Protein AF-A0A0V1CCI4-F1 (afdb_monomer)

InterPro domains:
  IPR011687 Ribosome biogenesis protein Nop53/GLTSCR2 [PF07767] (10-300)
  IPR011687 Ribosome biogenesis protein Nop53/GLTSCR2 [PIRSF017302] (3-300)
  IPR011687 Ribosome biogenesis protein Nop53/GLTSCR2 [PTHR14211] (1-300)

Structure (mmCIF, N/CA/C/O backbone):
data_AF-A0A0V1CCI4-F1
#
_entry.id   AF-A0A0V1CCI4-F1
#
loop_
_atom_site.group_PDB
_atom_site.id
_atom_site.type_symbol
_atom_site.label_atom_id
_atom_site.label_alt_id
_atom_site.label_comp_id
_atom_site.label_asym_id
_atom_site.label_entity_id
_atom_site.label_seq_id
_atom_site.pdbx_PDB_ins_code
_atom_site.Cartn_x
_atom_site.Cartn_y
_atom_site.Cartn_z
_atom_site.occupancy
_atom_site.B_iso_or_equiv
_atom_site.auth_seq_id
_atom_site.auth_comp_id
_atom_site.auth_asym_id
_atom_site.auth_atom_id
_atom_site.pdbx_PDB_model_num
ATOM 1 N N . MET A 1 1 ? 8.194 23.078 -2.903 1.00 41.03 1 MET A N 1
ATOM 2 C CA . MET A 1 1 ? 6.717 23.139 -2.829 1.00 41.03 1 MET A CA 1
ATOM 3 C C . MET A 1 1 ? 6.199 22.226 -1.727 1.00 41.03 1 MET A C 1
ATOM 5 O O . MET A 1 1 ? 6.335 21.006 -1.808 1.00 41.03 1 MET A O 1
ATOM 9 N N . ASN A 1 2 ? 5.684 22.825 -0.657 1.00 39.75 2 ASN A N 1
ATOM 10 C CA . ASN A 1 2 ? 5.052 22.110 0.447 1.00 39.75 2 ASN A CA 1
ATOM 11 C C . ASN A 1 2 ? 3.657 21.690 -0.018 1.00 39.75 2 ASN A C 1
ATOM 13 O O . ASN A 1 2 ? 2.848 22.554 -0.344 1.00 39.75 2 ASN A O 1
ATOM 17 N N . LYS A 1 3 ? 3.382 20.383 -0.095 1.00 43.19 3 LYS A N 1
ATOM 18 C CA . LYS A 1 3 ? 2.027 19.891 -0.371 1.00 43.19 3 LYS A CA 1
ATOM 19 C C . LYS A 1 3 ? 1.165 20.252 0.834 1.00 43.19 3 LYS A C 1
ATOM 21 O O . LYS A 1 3 ? 1.229 19.588 1.866 1.00 43.19 3 LYS A O 1
ATOM 26 N N . THR A 1 4 ? 0.431 21.354 0.730 1.00 50.09 4 THR A N 1
ATOM 27 C CA . THR A 1 4 ? -0.568 21.735 1.720 1.00 50.09 4 THR A CA 1
ATOM 28 C C . THR A 1 4 ? -1.621 20.631 1.741 1.00 50.09 4 THR A C 1
ATOM 30 O O . THR A 1 4 ? -2.163 20.246 0.707 1.00 50.09 4 THR A O 1
ATOM 33 N N . SER A 1 5 ? -1.850 20.046 2.919 1.00 52.12 5 SER A N 1
ATOM 34 C CA . SER A 1 5 ? -2.934 19.082 3.121 1.00 52.12 5 SER A CA 1
ATOM 35 C C . SER A 1 5 ? -4.227 19.698 2.591 1.00 52.12 5 SER A C 1
ATOM 37 O O . SER A 1 5 ? -4.544 20.839 2.943 1.00 52.12 5 SER A O 1
ATOM 39 N N . ALA A 1 6 ? -4.924 18.978 1.707 1.00 59.38 6 ALA A N 1
ATOM 40 C CA . ALA A 1 6 ? -6.147 19.449 1.076 1.00 59.38 6 ALA A CA 1
ATOM 41 C C . ALA A 1 6 ? -7.130 19.884 2.170 1.00 59.38 6 ALA A C 1
ATOM 43 O O . ALA A 1 6 ? -7.694 19.056 2.892 1.00 59.38 6 ALA A O 1
ATOM 44 N N . ARG A 1 7 ? -7.303 21.202 2.339 1.00 59.09 7 ARG A N 1
ATOM 45 C CA . ARG A 1 7 ? -8.257 21.742 3.306 1.00 59.09 7 ARG A CA 1
ATOM 46 C C . ARG A 1 7 ? -9.627 21.196 2.919 1.00 59.09 7 ARG A C 1
ATOM 48 O O . ARG A 1 7 ? -10.072 21.392 1.790 1.00 59.09 7 ARG A O 1
ATOM 55 N N . LYS A 1 8 ? -10.286 20.495 3.845 1.00 65.31 8 LYS A N 1
ATOM 56 C CA . LYS A 1 8 ? -11.646 19.971 3.664 1.00 65.31 8 LYS A CA 1
ATOM 57 C C . LYS A 1 8 ? -12.613 21.150 3.533 1.00 65.31 8 LYS A C 1
ATOM 59 O O . LYS A 1 8 ? -13.143 21.654 4.518 1.00 65.31 8 LYS A O 1
ATOM 64 N N . ILE A 1 9 ? -12.792 21.635 2.311 1.00 69.75 9 ILE A N 1
ATOM 65 C CA . ILE A 1 9 ? -13.703 22.730 1.993 1.00 69.75 9 ILE A CA 1
ATOM 66 C C . ILE A 1 9 ? -15.089 22.122 1.756 1.00 69.75 9 ILE A C 1
ATOM 68 O O . ILE A 1 9 ? -15.256 21.215 0.942 1.00 69.75 9 ILE A O 1
ATOM 72 N N . SER A 1 10 ? -16.086 22.588 2.514 1.00 75.62 10 SER A N 1
ATOM 73 C CA . SER A 1 10 ? -17.454 22.060 2.452 1.00 75.62 10 SER A CA 1
ATOM 74 C C . SER A 1 10 ? -18.059 22.244 1.060 1.00 75.62 10 SER A C 1
ATOM 76 O O . SER A 1 10 ? -18.147 23.362 0.556 1.00 75.62 10 SER A O 1
ATOM 78 N N . ARG A 1 11 ? -18.543 21.153 0.458 1.00 76.69 11 ARG A N 1
ATOM 79 C CA . ARG A 1 11 ? -19.180 21.160 -0.872 1.00 76.69 11 ARG A CA 1
ATOM 80 C C . ARG A 1 11 ? -20.660 21.568 -0.835 1.00 76.69 11 ARG A C 1
ATOM 82 O O . ARG A 1 11 ? -21.250 21.783 -1.887 1.00 76.69 11 ARG A O 1
ATOM 89 N N . ARG A 1 12 ? -21.253 21.716 0.359 1.00 81.50 12 ARG A N 1
ATOM 90 C CA . ARG A 1 12 ? -22.701 21.937 0.556 1.00 81.50 12 ARG A CA 1
ATOM 91 C C . ARG A 1 12 ? -23.168 23.358 0.229 1.00 81.50 12 ARG A C 1
ATOM 93 O O . ARG A 1 12 ? -24.319 23.543 -0.143 1.00 81.50 12 ARG A O 1
ATOM 100 N N . LYS A 1 13 ? -22.311 24.376 0.383 1.00 81.12 13 LYS A N 1
ATOM 101 C CA . LYS A 1 13 ? -22.678 25.778 0.106 1.00 81.12 13 LYS A CA 1
ATOM 102 C C . LYS A 1 13 ? -21.897 26.313 -1.094 1.00 81.12 13 LYS A C 1
ATOM 104 O O . LYS A 1 13 ? -20.669 26.251 -1.110 1.00 81.12 13 LYS A O 1
ATOM 109 N N . LYS A 1 14 ? -22.605 26.944 -2.038 1.00 80.31 14 LYS A N 1
ATOM 110 C CA . LYS A 1 14 ? -22.055 27.523 -3.282 1.00 80.31 14 LYS A CA 1
ATOM 111 C C . LYS A 1 14 ? -20.902 28.511 -3.045 1.00 80.31 14 LYS A C 1
ATOM 113 O O . LYS A 1 14 ? -19.964 28.564 -3.834 1.00 80.31 14 LYS A O 1
ATOM 118 N N . LYS A 1 15 ? -20.911 29.232 -1.912 1.00 81.50 15 LYS A N 1
ATOM 119 C CA . LYS A 1 15 ? -19.831 30.150 -1.484 1.00 81.50 15 LYS A CA 1
ATOM 120 C C . LYS A 1 15 ? -18.447 29.481 -1.432 1.00 81.50 15 LYS A C 1
ATOM 122 O O . LYS A 1 15 ? -17.439 30.159 -1.614 1.00 81.50 15 LYS A O 1
ATOM 127 N N . TYR A 1 16 ? -18.382 28.173 -1.191 1.00 79.88 16 TYR A N 1
ATOM 128 C CA . TYR A 1 16 ? -17.125 27.434 -1.062 1.00 79.88 16 TYR A CA 1
ATOM 129 C C . TYR A 1 16 ? -16.617 26.830 -2.373 1.00 79.88 16 TYR A C 1
ATOM 131 O O . TYR A 1 16 ? -15.445 26.472 -2.448 1.00 79.88 16 TYR A O 1
ATOM 139 N N . TRP A 1 17 ? -17.442 26.765 -3.420 1.00 80.06 17 TRP A N 1
ATOM 140 C CA . TRP A 1 17 ? -17.050 26.163 -4.699 1.00 80.06 17 TRP A CA 1
ATOM 141 C C . TRP A 1 17 ? -15.919 26.939 -5.376 1.00 80.06 17 TRP A C 1
ATOM 143 O O . TRP A 1 17 ? -14.964 26.339 -5.851 1.00 80.06 17 TRP A O 1
ATOM 153 N N . ARG A 1 18 ? -15.959 28.276 -5.306 1.00 75.38 18 ARG A N 1
ATOM 154 C CA . ARG A 1 18 ? -14.886 29.140 -5.828 1.00 75.38 18 ARG A CA 1
ATOM 155 C C . ARG A 1 18 ? -13.578 29.030 -5.039 1.00 75.38 18 ARG A C 1
ATOM 157 O O . ARG A 1 18 ? -12.526 29.326 -5.575 1.00 75.38 18 ARG A O 1
ATOM 164 N N . LYS A 1 19 ? -13.642 28.636 -3.761 1.00 75.81 19 LYS A N 1
ATOM 165 C CA . LYS A 1 19 ? -12.474 28.574 -2.864 1.00 75.81 19 LYS A CA 1
ATOM 166 C C . LYS A 1 19 ? -11.792 27.205 -2.847 1.00 75.81 19 LYS A C 1
ATOM 168 O O . LYS A 1 19 ? -10.668 27.109 -2.375 1.00 75.81 19 LYS A O 1
ATOM 173 N N . GLY A 1 20 ? -12.494 26.155 -3.278 1.00 73.94 20 GLY A N 1
ATOM 174 C CA . GLY A 1 20 ? -12.004 24.774 -3.266 1.00 73.94 20 GLY A CA 1
ATOM 175 C C . GLY A 1 20 ? -11.632 24.207 -4.633 1.00 73.94 20 GLY A C 1
ATOM 176 O O . GLY A 1 20 ? -11.136 23.085 -4.687 1.00 73.94 20 GLY A O 1
ATOM 177 N N . ALA A 1 21 ? -11.874 24.941 -5.719 1.00 77.38 21 ALA A N 1
ATOM 178 C CA . ALA A 1 21 ? -11.380 24.573 -7.037 1.00 77.38 21 ALA A CA 1
ATOM 179 C C . ALA A 1 21 ? -9.884 24.906 -7.108 1.00 77.38 21 ALA A C 1
ATOM 181 O O . ALA A 1 21 ? -9.513 26.077 -7.075 1.00 77.38 21 ALA A O 1
ATOM 182 N N . ASN A 1 22 ? -9.031 23.882 -7.147 1.00 79.81 22 ASN A N 1
ATOM 183 C CA . ASN A 1 22 ? -7.610 24.082 -7.394 1.00 79.81 22 ASN A CA 1
ATOM 184 C C . ASN A 1 22 ? -7.367 24.097 -8.907 1.00 79.81 22 ASN A C 1
ATOM 186 O O . ASN A 1 22 ? -7.560 23.073 -9.556 1.00 79.81 22 ASN A O 1
ATOM 190 N N . ILE A 1 23 ? -6.971 25.250 -9.444 1.00 86.56 23 ILE A N 1
ATOM 191 C CA . ILE A 1 23 ? -6.717 25.461 -10.879 1.00 86.56 23 ILE A CA 1
ATOM 192 C C . ILE A 1 23 ? -5.202 25.513 -11.148 1.00 86.56 23 ILE A C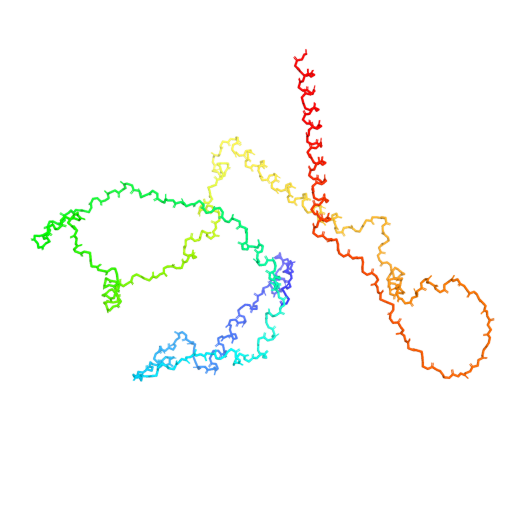 1
ATOM 194 O O . ILE A 1 23 ? -4.786 25.637 -12.290 1.00 86.56 23 ILE A O 1
ATOM 198 N N . SER A 1 24 ? -4.365 25.317 -10.119 1.00 87.50 24 SER A N 1
ATOM 199 C CA . SER A 1 24 ? -2.908 25.435 -10.233 1.00 87.50 24 SER A CA 1
ATOM 200 C C . SER A 1 24 ? -2.315 24.556 -11.332 1.00 87.50 24 SER A C 1
ATOM 202 O O . SER A 1 24 ? -1.358 24.955 -11.968 1.00 87.50 24 SER A O 1
ATOM 204 N N . ASP A 1 25 ? -2.882 23.367 -11.548 1.00 90.06 25 ASP A N 1
ATOM 205 C CA . ASP A 1 25 ? -2.436 22.431 -12.589 1.00 90.06 25 ASP A CA 1
ATOM 206 C C . ASP A 1 25 ? -2.702 22.975 -14.004 1.00 90.06 25 ASP A C 1
ATOM 208 O O . ASP A 1 25 ? -1.852 22.927 -14.890 1.00 90.06 25 ASP A O 1
ATOM 212 N N . VAL A 1 26 ? -3.875 23.587 -14.189 1.00 92.44 26 VAL A N 1
ATOM 213 C CA . VAL A 1 26 ? -4.252 24.238 -15.448 1.00 92.44 26 VAL A CA 1
ATOM 214 C C . VAL A 1 26 ? -3.410 25.495 -15.672 1.00 92.44 26 VAL A C 1
ATOM 216 O O . VAL A 1 26 ? -2.978 25.739 -16.791 1.00 92.44 26 VAL A O 1
ATOM 219 N N . GLU A 1 27 ? -3.140 26.274 -14.622 1.00 92.62 27 GLU A N 1
ATOM 220 C CA . GLU A 1 27 ? -2.259 27.447 -14.688 1.00 92.62 27 GLU A CA 1
ATOM 221 C C . GLU A 1 27 ? -0.831 27.050 -15.074 1.00 92.62 27 GLU A C 1
ATOM 223 O O . GLU A 1 27 ? -0.294 27.624 -16.015 1.00 92.62 27 GLU A O 1
ATOM 228 N N . THR A 1 28 ? -0.258 26.021 -14.435 1.00 94.69 28 THR A N 1
ATOM 229 C CA . THR A 1 28 ? 1.082 25.525 -14.786 1.00 94.69 28 THR A CA 1
ATOM 230 C C . THR A 1 28 ? 1.144 25.015 -16.217 1.00 94.69 28 THR A C 1
ATOM 232 O O . THR A 1 28 ? 2.087 25.328 -16.931 1.00 94.69 28 THR A O 1
ATOM 235 N N . PHE A 1 29 ? 0.118 24.290 -16.668 1.00 94.50 29 PHE A N 1
ATOM 236 C CA . PHE A 1 29 ? 0.057 23.825 -18.049 1.00 94.50 29 PHE A CA 1
ATOM 237 C C . PHE A 1 29 ? -0.002 24.995 -19.043 1.00 94.50 29 PHE A C 1
ATOM 239 O O . PHE A 1 29 ? 0.714 24.989 -20.039 1.00 94.50 29 PHE A O 1
ATOM 246 N N . LEU A 1 30 ? -0.828 26.014 -18.782 1.00 94.38 30 LEU A N 1
ATOM 247 C CA . LEU A 1 30 ? -0.937 27.190 -19.651 1.00 94.38 30 LEU A CA 1
ATOM 248 C C . LEU A 1 30 ? 0.331 28.052 -19.641 1.00 94.38 30 LEU A C 1
ATOM 250 O O . LEU A 1 30 ? 0.664 28.641 -20.667 1.00 94.38 30 LEU A O 1
ATOM 254 N N . ASP A 1 31 ? 1.038 28.131 -18.516 1.00 93.44 31 ASP A N 1
ATOM 255 C CA . ASP A 1 31 ? 2.330 28.813 -18.444 1.00 93.44 31 ASP A CA 1
ATOM 256 C C . ASP A 1 31 ? 3.406 28.057 -19.229 1.00 93.44 31 ASP A C 1
ATOM 258 O O . ASP A 1 31 ? 4.111 28.689 -20.015 1.00 93.44 31 ASP A O 1
ATOM 262 N N . ASP A 1 32 ? 3.446 26.723 -19.140 1.00 93.31 32 ASP A N 1
ATOM 263 C CA . ASP A 1 32 ? 4.314 25.888 -19.979 1.00 93.31 32 ASP A CA 1
ATOM 264 C C . ASP A 1 32 ? 4.006 26.101 -21.471 1.00 93.31 32 ASP A C 1
ATOM 266 O O . ASP A 1 32 ? 4.927 26.248 -22.272 1.00 93.31 32 ASP A O 1
ATOM 270 N N . VAL A 1 33 ? 2.724 26.181 -21.861 1.00 93.06 33 VAL A N 1
ATOM 271 C CA . VAL A 1 33 ? 2.310 26.493 -23.246 1.00 93.06 33 VAL A CA 1
ATOM 272 C C . VAL A 1 33 ? 2.811 27.875 -23.688 1.00 93.06 33 VAL A C 1
ATOM 274 O O . VAL A 1 33 ? 3.317 28.016 -24.799 1.00 93.06 33 VAL A O 1
ATOM 277 N N . ARG A 1 34 ? 2.729 28.901 -22.833 1.00 92.81 34 ARG A N 1
ATOM 278 C CA . ARG A 1 34 ? 3.220 30.255 -23.160 1.00 92.81 34 ARG A CA 1
ATOM 279 C C . ARG A 1 34 ? 4.741 30.340 -23.212 1.00 92.81 34 ARG A C 1
ATOM 281 O O . ARG A 1 34 ? 5.295 31.109 -23.993 1.00 92.81 34 ARG A O 1
ATOM 288 N N . GLU A 1 35 ? 5.443 29.627 -22.337 1.00 91.19 35 GLU A N 1
ATOM 289 C CA . GLU A 1 35 ? 6.906 29.518 -22.378 1.00 91.19 35 GLU A CA 1
ATOM 290 C C . GLU A 1 35 ? 7.365 28.864 -23.666 1.00 91.19 35 GLU A C 1
ATOM 292 O O . GLU A 1 35 ? 8.267 29.368 -24.336 1.00 91.19 35 GLU A O 1
ATOM 297 N N . GLN A 1 36 ? 6.667 27.798 -24.032 1.00 87.31 36 GLN A N 1
ATOM 298 C CA . GLN A 1 36 ? 6.789 27.155 -25.313 1.00 87.31 36 GLN A CA 1
ATOM 299 C C . GLN A 1 36 ? 6.626 28.195 -26.443 1.00 87.31 36 GLN A C 1
ATOM 301 O O . GLN A 1 36 ? 7.581 28.491 -27.164 1.00 87.31 36 GLN A O 1
ATOM 306 N N . GLU A 1 37 ? 5.473 28.851 -26.554 1.00 87.88 37 GLU A N 1
ATOM 307 C CA . GLU A 1 37 ? 5.231 29.887 -27.571 1.00 87.88 37 GLU A CA 1
ATOM 308 C C . GLU A 1 37 ? 6.291 31.004 -27.590 1.00 87.88 37 GLU A C 1
ATOM 310 O O . GLU A 1 37 ? 6.681 31.447 -28.666 1.00 87.88 37 GLU A O 1
ATOM 315 N N . ARG A 1 38 ? 6.828 31.428 -26.439 1.00 90.56 38 ARG A N 1
ATOM 316 C CA . ARG A 1 38 ? 7.911 32.428 -26.389 1.00 90.56 38 ARG A CA 1
ATOM 317 C C . ARG A 1 38 ? 9.232 31.923 -26.959 1.00 90.56 38 ARG A C 1
ATOM 319 O O . ARG A 1 38 ? 9.908 32.672 -27.656 1.00 90.56 38 ARG A O 1
ATOM 326 N N . LEU A 1 39 ? 9.625 30.696 -26.627 1.00 85.56 39 LEU A N 1
ATOM 327 C CA . LEU A 1 39 ? 10.931 30.154 -27.010 1.00 85.56 39 LEU A CA 1
ATOM 328 C C . LEU A 1 39 ? 10.972 29.734 -28.471 1.00 85.56 39 LEU A C 1
ATOM 330 O O . LEU A 1 39 ? 11.974 29.927 -29.152 1.00 85.56 39 LEU A O 1
ATOM 334 N N . HIS A 1 40 ? 9.893 29.124 -28.941 1.00 80.94 40 HIS A N 1
ATOM 335 C CA . HIS A 1 40 ? 9.882 28.470 -30.237 1.00 80.94 40 HIS A CA 1
ATOM 336 C C . HIS A 1 40 ? 8.754 28.975 -31.148 1.00 80.94 40 HIS A C 1
ATOM 338 O O . HIS A 1 40 ? 8.648 28.512 -32.279 1.00 80.94 40 HIS A O 1
ATOM 344 N N . GLY A 1 41 ? 7.939 29.939 -30.719 1.00 85.81 41 GLY A N 1
ATOM 345 C CA . GLY A 1 41 ? 6.960 30.646 -31.559 1.00 85.81 41 GLY A CA 1
ATOM 346 C C . GLY A 1 41 ? 5.618 29.933 -31.748 1.00 85.81 41 GLY A C 1
ATOM 347 O O . GLY A 1 41 ? 4.607 30.581 -31.988 1.00 85.81 41 GLY A O 1
ATOM 348 N N . CYS A 1 42 ? 5.576 28.606 -31.635 1.00 83.12 42 CYS A N 1
ATOM 349 C CA . CYS A 1 42 ? 4.356 27.798 -31.744 1.00 83.12 42 CYS A CA 1
ATOM 350 C C . CYS A 1 42 ? 4.527 26.468 -31.019 1.00 83.12 42 CYS A C 1
ATOM 352 O O . CYS A 1 42 ? 5.652 26.010 -30.873 1.00 83.12 42 CYS A O 1
ATOM 354 N N . GLN A 1 43 ? 3.452 25.825 -30.574 1.00 84.12 43 GLN A N 1
ATOM 355 C CA . GLN A 1 43 ? 3.585 24.659 -29.707 1.00 84.12 43 GLN A CA 1
ATOM 356 C C . GLN A 1 43 ? 4.402 23.511 -30.326 1.00 84.12 43 GLN A C 1
ATOM 358 O O . GLN A 1 43 ? 4.222 23.185 -31.495 1.00 84.12 43 GLN A O 1
ATOM 363 N N . LEU A 1 44 ? 5.283 22.883 -29.533 1.00 81.50 44 LEU A N 1
ATOM 364 C CA . LEU A 1 44 ? 6.272 21.902 -30.019 1.00 81.50 44 LEU A CA 1
ATOM 365 C C . LEU A 1 44 ? 5.672 20.779 -30.870 1.00 81.50 44 LEU A C 1
ATOM 367 O O . LEU A 1 44 ? 6.293 20.352 -31.832 1.00 81.50 44 LEU A O 1
ATOM 371 N N . HIS A 1 45 ? 4.462 20.327 -30.538 1.00 83.75 45 HIS A N 1
ATOM 372 C CA . HIS A 1 45 ? 3.782 19.240 -31.247 1.00 83.75 45 HIS A CA 1
ATOM 373 C C . HIS A 1 45 ? 3.190 19.644 -32.610 1.00 83.75 45 HIS A C 1
ATOM 375 O O . HIS A 1 45 ? 2.797 18.771 -33.375 1.00 83.75 45 HIS A O 1
ATOM 381 N N . LEU A 1 46 ? 3.073 20.945 -32.896 1.00 86.69 46 LEU A N 1
ATOM 382 C CA . LEU A 1 46 ? 2.597 21.471 -34.182 1.00 86.69 46 LEU A CA 1
ATOM 383 C C . LEU A 1 46 ? 3.746 21.807 -35.132 1.00 86.69 46 LEU A C 1
ATOM 385 O O . LEU A 1 46 ? 3.512 22.041 -36.319 1.00 86.69 46 LEU A O 1
ATOM 389 N N . LYS A 1 47 ? 4.978 21.862 -34.623 1.00 86.19 47 LYS A N 1
ATOM 390 C CA . LYS A 1 47 ? 6.151 22.048 -35.464 1.00 86.19 47 LYS A CA 1
ATOM 391 C C . LYS A 1 47 ? 6.452 20.776 -36.242 1.00 86.19 47 LYS A C 1
ATOM 393 O O . LYS A 1 47 ? 6.228 19.670 -35.758 1.00 86.19 47 LYS A O 1
ATOM 398 N N . LYS A 1 48 ? 6.972 20.949 -37.454 1.00 89.81 48 LYS A N 1
ATOM 399 C CA . LYS A 1 48 ? 7.445 19.831 -38.265 1.00 89.81 48 LYS A CA 1
ATOM 400 C C . LYS A 1 48 ? 8.756 19.314 -37.691 1.00 89.81 48 LYS A C 1
ATOM 402 O O . LYS A 1 48 ? 9.599 20.101 -37.271 1.00 89.81 48 LYS A O 1
ATOM 407 N N . ASP A 1 49 ? 8.944 18.002 -37.749 1.00 85.56 49 ASP A N 1
ATOM 408 C CA . ASP A 1 49 ? 10.170 17.357 -37.274 1.00 85.56 49 ASP A CA 1
ATOM 409 C C . ASP A 1 49 ? 11.424 17.877 -38.000 1.00 85.56 49 ASP A C 1
ATOM 411 O O . ASP A 1 49 ? 12.484 17.968 -37.393 1.00 85.56 49 ASP A O 1
ATOM 415 N N . GLU A 1 50 ? 11.295 18.291 -39.263 1.00 85.69 50 GLU A N 1
ATOM 416 C CA . GLU A 1 50 ? 12.378 18.884 -40.066 1.00 85.69 50 GLU A CA 1
ATOM 417 C C . GLU A 1 50 ? 12.924 20.194 -39.470 1.00 85.69 50 GLU A C 1
ATOM 419 O O . GLU A 1 50 ? 14.116 20.463 -39.583 1.00 85.69 50 GLU A O 1
ATOM 424 N N . ASP A 1 51 ? 12.079 20.976 -38.789 1.00 83.31 51 ASP A N 1
ATOM 425 C CA . ASP A 1 51 ? 12.485 22.223 -38.123 1.00 83.31 51 ASP A CA 1
ATOM 426 C C . ASP A 1 51 ? 13.055 21.968 -36.713 1.00 83.31 51 ASP A C 1
ATOM 428 O O . ASP A 1 51 ? 13.665 22.853 -36.110 1.00 83.31 51 ASP A O 1
ATOM 432 N N . LEU A 1 52 ? 12.804 20.782 -36.146 1.00 82.44 52 LEU A N 1
ATOM 433 C CA . LEU A 1 52 ? 13.263 20.381 -34.810 1.00 82.44 52 LEU A CA 1
ATOM 434 C C . LEU A 1 52 ? 14.577 19.604 -34.861 1.00 82.44 52 LEU A C 1
ATOM 436 O O . LEU A 1 52 ? 15.364 19.672 -33.915 1.00 82.44 52 LEU A O 1
ATOM 440 N N . PHE A 1 53 ? 14.786 18.837 -35.928 1.00 83.81 53 PHE A N 1
ATOM 441 C CA . PHE A 1 53 ? 15.874 17.882 -36.038 1.00 83.81 53 PHE A CA 1
ATOM 442 C C . PHE A 1 53 ? 16.622 18.076 -37.350 1.00 83.81 53 PHE A C 1
ATOM 444 O O . PHE A 1 53 ? 16.120 17.770 -38.429 1.00 83.81 53 PHE A O 1
ATOM 451 N N . GLU A 1 54 ? 17.877 18.496 -37.245 1.00 82.88 54 GLU A N 1
ATOM 452 C CA . GLU A 1 54 ? 18.802 18.466 -38.367 1.00 82.88 54 GLU A CA 1
ATOM 453 C C . GLU A 1 54 ? 19.585 17.150 -38.328 1.00 82.88 54 GLU A C 1
ATOM 455 O O . GLU A 1 54 ? 20.258 16.822 -37.346 1.00 82.88 54 GLU A O 1
ATOM 460 N N . ILE A 1 55 ? 19.450 16.348 -39.385 1.00 81.12 55 ILE A N 1
ATOM 461 C CA . ILE A 1 55 ? 20.188 15.091 -39.511 1.00 81.12 55 ILE A CA 1
ATOM 462 C C . ILE A 1 55 ? 21.603 15.439 -39.967 1.00 81.12 55 ILE A C 1
ATOM 464 O O . ILE A 1 55 ? 21.826 15.704 -41.150 1.00 81.12 55 ILE A O 1
ATOM 468 N N . ASP A 1 56 ? 22.554 15.402 -39.037 1.00 77.44 56 ASP A N 1
ATOM 469 C CA . ASP A 1 56 ? 23.976 15.528 -39.350 1.00 77.44 56 ASP A CA 1
ATOM 470 C C . ASP A 1 56 ? 24.419 14.328 -40.207 1.00 77.44 56 ASP A C 1
ATOM 472 O O . ASP A 1 56 ? 24.438 13.177 -39.763 1.00 77.44 56 ASP A O 1
ATOM 476 N N . LYS A 1 57 ? 24.709 14.596 -41.484 1.00 78.56 57 LYS A N 1
ATOM 477 C CA . LYS A 1 57 ? 25.151 13.601 -42.473 1.00 78.56 57 LYS A CA 1
ATOM 478 C C . LYS A 1 57 ? 26.662 13.629 -42.689 1.00 78.56 57 LYS A C 1
ATOM 480 O O . LYS A 1 57 ? 27.118 13.110 -43.705 1.00 78.56 57 LYS A O 1
ATOM 485 N N . THR A 1 58 ? 27.449 14.229 -41.795 1.00 73.38 58 THR A N 1
ATOM 486 C CA . THR A 1 58 ? 28.912 14.219 -41.929 1.00 73.38 58 THR A CA 1
ATOM 487 C C . THR A 1 58 ? 29.467 12.797 -41.707 1.00 73.38 58 THR A C 1
ATOM 489 O O . THR A 1 58 ? 29.380 12.253 -40.603 1.00 73.38 58 THR A O 1
ATOM 492 N N . PRO A 1 59 ? 30.039 12.128 -42.736 1.00 59.22 59 PRO A N 1
ATOM 493 C CA . PRO A 1 59 ? 30.571 10.780 -42.578 1.00 59.22 59 PRO A CA 1
ATOM 494 C C . PRO A 1 59 ? 31.950 10.868 -41.912 1.00 59.22 59 PRO A C 1
ATOM 496 O O . PRO A 1 59 ? 32.967 11.014 -42.584 1.00 59.22 59 PRO A O 1
ATOM 499 N N . GLY A 1 60 ? 31.984 10.819 -40.579 1.00 59.28 60 GLY A N 1
ATOM 500 C CA . GLY A 1 60 ? 33.236 10.756 -39.813 1.00 59.28 60 GLY A CA 1
ATOM 501 C C . GLY A 1 60 ? 33.237 11.494 -38.477 1.00 59.28 60 GLY A C 1
ATOM 502 O O . GLY A 1 60 ? 34.156 11.294 -37.688 1.00 59.28 60 GLY A O 1
ATOM 503 N N . SER A 1 61 ? 32.213 12.292 -38.174 1.00 55.56 61 SER A N 1
ATOM 504 C CA . SER A 1 61 ? 32.057 12.871 -36.841 1.00 55.56 61 SER A CA 1
ATOM 505 C C . SER A 1 61 ? 31.303 11.889 -35.945 1.00 55.56 61 SER A C 1
ATOM 507 O O . SER A 1 61 ? 30.121 12.052 -35.653 1.00 55.56 61 SER A O 1
ATOM 509 N N . THR A 1 62 ? 31.983 10.857 -35.442 1.00 55.09 62 THR A N 1
ATOM 510 C CA . THR A 1 62 ? 31.645 10.377 -34.095 1.00 55.09 62 THR A CA 1
ATOM 511 C C . THR A 1 62 ? 32.096 11.466 -33.129 1.00 55.09 62 THR A C 1
ATOM 513 O O . THR A 1 62 ? 33.104 11.325 -32.440 1.00 55.09 62 THR A O 1
ATOM 516 N N . ALA A 1 63 ? 31.397 12.606 -33.131 1.00 56.56 63 ALA A N 1
ATOM 517 C CA . ALA A 1 63 ? 31.426 13.504 -32.001 1.00 56.56 63 ALA A CA 1
ATOM 518 C C . ALA A 1 63 ? 30.846 12.685 -30.856 1.00 56.56 63 ALA A C 1
ATOM 520 O O . ALA A 1 63 ? 29.633 12.522 -30.725 1.00 56.56 63 ALA A O 1
ATOM 521 N N . ASP A 1 64 ? 31.737 12.082 -30.075 1.00 55.38 64 ASP A N 1
ATOM 522 C CA . ASP A 1 64 ? 31.410 11.580 -28.764 1.00 55.38 64 ASP A CA 1
ATOM 523 C C . ASP A 1 64 ? 30.764 12.758 -28.035 1.00 55.38 64 ASP A C 1
ATOM 525 O O . ASP A 1 64 ? 31.459 13.633 -27.510 1.00 55.38 64 ASP A O 1
ATOM 529 N N . PHE A 1 65 ? 29.427 12.798 -27.998 1.00 56.44 65 PHE A N 1
ATOM 530 C CA . PHE A 1 65 ? 28.657 13.609 -27.060 1.00 56.44 65 PHE A CA 1
ATOM 531 C C . PHE A 1 65 ? 28.899 13.037 -25.656 1.00 56.44 65 PHE A C 1
ATOM 533 O O . PHE A 1 65 ? 27.998 12.590 -24.948 1.00 56.44 65 PHE A O 1
ATOM 540 N N . SER A 1 66 ? 30.167 13.004 -25.252 1.00 54.47 66 SER A N 1
ATOM 541 C CA . SER A 1 66 ? 30.580 12.923 -23.877 1.00 54.47 66 SER A CA 1
ATOM 542 C C . SER A 1 66 ? 30.149 14.249 -23.278 1.00 54.47 66 SER A C 1
ATOM 544 O O . SER A 1 66 ? 30.841 15.261 -23.334 1.00 54.47 66 SER A O 1
ATOM 546 N N . ILE A 1 67 ? 28.935 14.255 -22.735 1.00 55.41 67 ILE A N 1
ATOM 547 C CA . ILE A 1 67 ? 28.561 15.245 -21.741 1.00 55.41 67 ILE A CA 1
ATOM 548 C C . ILE A 1 67 ? 29.613 15.070 -20.649 1.00 55.41 67 ILE A C 1
ATOM 550 O O . ILE A 1 67 ? 29.565 14.114 -19.866 1.00 55.41 67 ILE A O 1
ATOM 554 N N . LYS A 1 68 ? 30.638 15.928 -20.649 1.00 53.25 68 LYS A N 1
ATOM 555 C CA . LYS A 1 68 ? 31.599 15.971 -19.557 1.00 53.25 68 LYS A CA 1
ATOM 556 C C . LYS A 1 68 ? 30.745 16.204 -18.322 1.00 53.25 68 LYS A C 1
ATOM 558 O O . LYS A 1 68 ? 29.931 17.123 -18.296 1.00 53.25 68 LYS A O 1
ATOM 563 N N . ALA A 1 69 ? 30.900 15.367 -17.301 1.00 57.12 69 ALA A N 1
ATOM 564 C CA . ALA A 1 69 ? 30.073 15.388 -16.089 1.00 57.12 69 ALA A CA 1
ATOM 565 C C . ALA A 1 69 ? 30.112 16.725 -15.303 1.00 57.12 69 ALA A C 1
ATOM 567 O O . ALA A 1 69 ? 29.521 16.821 -14.229 1.00 57.12 69 ALA A O 1
ATOM 568 N N . ASN A 1 70 ? 30.798 17.737 -15.836 1.00 58.66 70 ASN A N 1
ATOM 569 C CA . ASN A 1 70 ? 31.040 19.046 -15.260 1.00 58.66 70 ASN A CA 1
ATOM 570 C C . ASN A 1 70 ? 30.207 20.168 -15.911 1.00 58.66 70 ASN A C 1
ATOM 572 O O . ASN A 1 70 ? 30.133 21.236 -15.317 1.00 58.66 70 ASN A O 1
ATOM 576 N N . ASP A 1 71 ? 29.537 19.931 -17.048 1.00 51.16 71 ASP A N 1
ATOM 577 C CA . ASP A 1 71 ? 28.701 20.953 -17.717 1.00 51.16 71 ASP A CA 1
ATOM 578 C C . ASP A 1 71 ? 27.249 20.964 -17.206 1.00 51.16 71 ASP A C 1
ATOM 580 O O . ASP A 1 71 ? 26.389 21.695 -17.694 1.00 51.16 71 ASP A O 1
ATOM 584 N N . PHE A 1 72 ? 26.957 20.161 -16.180 1.00 47.22 72 PHE A N 1
ATOM 585 C CA . PHE A 1 72 ? 25.707 20.267 -15.445 1.00 47.22 72 PHE A CA 1
ATOM 586 C C . PHE A 1 72 ? 25.795 21.470 -14.509 1.00 47.22 72 PHE A C 1
ATOM 588 O O . PHE A 1 72 ? 26.287 21.362 -13.381 1.00 47.22 72 PHE A O 1
ATOM 595 N N . ASP A 1 73 ? 25.338 22.614 -15.014 1.00 49.28 73 ASP A N 1
ATOM 596 C CA . ASP A 1 73 ? 25.289 23.875 -14.294 1.00 49.28 73 ASP A CA 1
ATOM 597 C C . ASP A 1 73 ? 24.644 23.671 -12.913 1.00 49.28 73 ASP A C 1
ATOM 599 O O . ASP A 1 73 ? 23.458 23.372 -12.739 1.00 49.28 73 ASP A O 1
ATOM 603 N N . SER A 1 74 ? 25.492 23.728 -11.891 1.00 54.88 74 SER A N 1
ATOM 604 C CA . SER A 1 74 ? 25.163 23.315 -10.527 1.00 54.88 74 SER A CA 1
ATOM 605 C C . SER A 1 74 ? 24.140 24.229 -9.842 1.00 54.88 74 SER A C 1
ATOM 607 O O . SER A 1 74 ? 23.684 23.912 -8.736 1.00 54.88 74 SER A O 1
ATOM 609 N N . GLN A 1 75 ? 23.745 25.322 -10.503 1.00 54.53 75 GLN A N 1
ATOM 610 C CA . GLN A 1 75 ? 22.833 26.327 -9.975 1.00 54.53 75 GLN A CA 1
ATOM 611 C C . GLN A 1 75 ? 21.356 25.956 -10.186 1.00 54.53 75 GLN A C 1
ATOM 613 O O . GLN A 1 75 ? 20.594 25.992 -9.217 1.00 54.53 75 GLN A O 1
ATOM 618 N N . THR A 1 76 ? 20.940 25.459 -11.355 1.00 51.19 76 THR A N 1
ATOM 619 C CA . THR A 1 76 ? 19.532 25.065 -11.609 1.00 51.19 76 THR A CA 1
ATOM 620 C C . THR A 1 76 ? 19.144 23.760 -10.906 1.00 51.19 76 THR A C 1
ATOM 622 O O . THR A 1 76 ? 18.006 23.579 -10.471 1.00 51.19 76 THR A O 1
ATOM 625 N N . ALA A 1 77 ? 20.108 22.873 -10.660 1.00 43.38 77 ALA A N 1
ATOM 626 C CA . ALA A 1 77 ? 19.890 21.629 -9.919 1.00 43.38 77 ALA A CA 1
ATOM 627 C C . ALA A 1 77 ? 19.966 21.762 -8.390 1.00 43.38 77 ALA A C 1
ATOM 629 O O . ALA A 1 77 ? 19.762 20.783 -7.658 1.00 43.38 77 ALA A O 1
ATOM 630 N N . SER A 1 78 ? 20.301 22.948 -7.881 1.00 48.25 78 SER A N 1
ATOM 631 C CA . SER A 1 78 ? 20.393 23.187 -6.439 1.00 48.25 78 SER A CA 1
ATOM 632 C C . SER A 1 78 ? 19.031 23.443 -5.781 1.00 48.25 78 SER A C 1
ATOM 634 O O . SER A 1 78 ? 18.917 23.250 -4.572 1.00 48.25 78 SER A O 1
ATOM 636 N N . GLN A 1 79 ? 17.979 23.757 -6.550 1.00 53.66 79 GLN A N 1
ATOM 637 C CA . GLN A 1 79 ? 16.673 24.106 -5.976 1.00 53.66 79 GLN A CA 1
ATOM 638 C C . GLN A 1 79 ? 15.637 22.967 -5.910 1.00 53.66 79 GLN A C 1
ATOM 640 O O . GLN A 1 79 ? 14.728 23.055 -5.085 1.00 53.66 79 GLN A O 1
ATOM 645 N N . SER A 1 80 ? 15.740 21.877 -6.688 1.00 50.38 80 SER A N 1
ATOM 646 C CA . SER A 1 80 ? 14.584 20.962 -6.826 1.00 50.38 80 SER A CA 1
ATOM 647 C C . SER A 1 80 ? 14.710 19.528 -6.292 1.00 50.38 80 SER A C 1
ATOM 649 O O . SER A 1 80 ? 13.665 18.903 -6.104 1.00 50.38 80 SER A O 1
ATOM 651 N N . VAL A 1 81 ? 15.889 18.964 -5.959 1.00 47.41 81 VAL A N 1
ATOM 652 C CA . VAL A 1 81 ? 15.902 17.538 -5.515 1.00 47.41 81 VAL A CA 1
ATOM 653 C C . VAL A 1 81 ? 16.967 17.082 -4.505 1.00 47.41 81 VAL A C 1
ATOM 655 O O . VAL A 1 81 ? 16.976 15.913 -4.109 1.00 47.41 81 VAL A O 1
ATOM 658 N N . LYS A 1 82 ? 17.829 17.957 -3.979 1.00 47.50 82 LYS A N 1
ATOM 659 C CA . LYS A 1 82 ? 18.880 17.556 -3.015 1.00 47.50 82 LYS A CA 1
ATOM 660 C C . LYS A 1 82 ? 18.404 17.501 -1.553 1.00 47.50 82 LYS A C 1
ATOM 662 O O . LYS A 1 82 ? 19.081 18.019 -0.679 1.00 47.50 82 LYS A O 1
ATOM 667 N N . ALA A 1 83 ? 17.267 16.871 -1.245 1.00 47.00 83 ALA A N 1
ATOM 668 C CA . ALA A 1 83 ? 16.882 16.686 0.167 1.00 47.00 83 ALA A CA 1
ATOM 669 C C . ALA A 1 83 ? 15.874 15.566 0.464 1.00 47.00 83 ALA A C 1
ATOM 671 O O . ALA A 1 83 ? 15.194 15.629 1.485 1.00 47.00 83 ALA A O 1
ATOM 672 N N . ARG A 1 84 ? 15.714 14.539 -0.382 1.00 48.66 84 ARG A N 1
ATOM 673 C CA . ARG A 1 84 ? 14.798 13.434 -0.040 1.00 48.66 84 ARG A CA 1
ATOM 674 C C . ARG A 1 84 ? 15.451 12.074 -0.263 1.00 48.66 84 ARG A C 1
ATOM 676 O O . ARG A 1 84 ? 15.596 11.601 -1.380 1.00 48.66 84 ARG A O 1
ATOM 683 N N . ASN A 1 85 ? 15.835 11.464 0.859 1.00 57.81 85 ASN A N 1
ATOM 684 C CA . ASN A 1 85 ? 16.114 10.038 1.030 1.00 57.81 85 ASN A CA 1
ATOM 685 C C . ASN A 1 85 ? 17.300 9.458 0.244 1.00 57.81 85 ASN A C 1
ATOM 687 O O . ASN A 1 85 ? 17.177 8.437 -0.433 1.00 57.81 85 ASN A O 1
ATOM 691 N N . ARG A 1 86 ? 18.504 10.011 0.433 1.00 56.16 86 ARG A N 1
ATOM 692 C CA . ARG A 1 86 ? 19.728 9.238 0.171 1.00 56.16 86 ARG A CA 1
ATOM 693 C C . ARG A 1 86 ? 19.905 8.186 1.266 1.00 56.16 86 ARG A C 1
ATOM 695 O O . ARG A 1 86 ? 20.540 8.431 2.287 1.00 56.16 86 ARG A O 1
ATOM 702 N N . LEU A 1 87 ? 19.329 7.005 1.046 1.00 61.28 87 LEU A N 1
ATOM 703 C CA . LEU A 1 87 ? 19.652 5.809 1.822 1.00 61.28 87 LEU A CA 1
ATOM 704 C C . LEU A 1 87 ? 21.175 5.621 1.803 1.00 61.28 87 LEU A C 1
ATOM 706 O O . LEU A 1 87 ? 21.808 5.644 0.747 1.00 61.28 87 LEU A O 1
ATOM 710 N N . SER A 1 88 ? 21.781 5.454 2.977 1.00 72.88 88 SER A N 1
ATOM 711 C CA . SER A 1 88 ? 23.223 5.226 3.095 1.00 72.88 88 SER A CA 1
ATOM 712 C C . SER A 1 88 ? 23.651 4.032 2.228 1.00 72.88 88 SER A C 1
ATOM 714 O O . SER A 1 88 ? 22.898 3.068 2.076 1.00 72.88 88 SER A O 1
ATOM 716 N N . ARG A 1 89 ? 24.893 4.018 1.714 1.00 67.94 89 ARG A N 1
ATOM 717 C CA . ARG A 1 89 ? 25.451 2.865 0.959 1.00 67.94 89 ARG A CA 1
ATOM 718 C C . ARG A 1 89 ? 25.233 1.516 1.671 1.00 67.94 89 ARG A C 1
ATOM 720 O O . ARG A 1 89 ? 25.114 0.484 1.020 1.00 67.94 89 ARG A O 1
ATOM 727 N N . LYS A 1 90 ? 25.148 1.520 3.007 1.00 66.25 90 LYS A N 1
ATOM 728 C CA . LYS A 1 90 ? 24.851 0.340 3.836 1.00 66.25 90 LYS A CA 1
ATOM 729 C C . LYS A 1 90 ? 23.375 -0.081 3.782 1.00 66.25 90 LYS A C 1
ATOM 731 O O . LYS A 1 90 ? 23.101 -1.276 3.796 1.00 66.25 90 LYS A O 1
ATOM 736 N N . GLN A 1 91 ? 22.440 0.865 3.697 1.00 69.62 91 GLN A N 1
ATOM 737 C CA . GLN A 1 91 ? 21.015 0.589 3.475 1.00 69.62 91 GLN A CA 1
ATOM 738 C C . GLN A 1 91 ? 20.760 0.070 2.052 1.00 69.62 91 GLN A C 1
ATOM 740 O O . GLN A 1 91 ? 20.047 -0.915 1.899 1.00 69.62 91 GLN A O 1
ATOM 745 N N . LEU A 1 92 ? 21.424 0.636 1.037 1.00 69.19 92 LEU A N 1
ATOM 746 C CA . LEU A 1 92 ? 21.350 0.155 -0.352 1.00 69.19 92 LEU A CA 1
ATOM 747 C C . LEU A 1 92 ? 21.831 -1.300 -0.497 1.00 69.19 92 LEU A C 1
ATOM 749 O O . LEU A 1 92 ? 21.134 -2.119 -1.089 1.00 69.19 92 LEU A O 1
ATOM 753 N N . LYS A 1 93 ? 22.960 -1.665 0.130 1.00 67.56 93 LYS A N 1
ATOM 754 C CA . LYS A 1 93 ? 23.447 -3.059 0.147 1.00 67.56 93 LYS A CA 1
ATOM 755 C C . LYS A 1 93 ? 22.487 -4.024 0.853 1.00 67.56 93 LYS A C 1
ATOM 757 O O . LYS A 1 93 ? 22.420 -5.188 0.478 1.00 67.56 93 LYS A O 1
ATOM 762 N N . LYS A 1 94 ? 21.729 -3.548 1.848 1.00 64.06 94 LYS A N 1
ATOM 763 C CA . LYS A 1 94 ? 20.764 -4.362 2.604 1.00 64.06 94 LYS A CA 1
ATOM 764 C C . LYS A 1 94 ? 19.465 -4.617 1.833 1.00 64.06 94 LYS A C 1
ATOM 766 O O . LYS A 1 94 ? 18.862 -5.670 2.008 1.00 64.06 94 LYS A O 1
ATOM 771 N N . LEU A 1 95 ? 19.072 -3.679 0.969 1.00 62.69 95 LEU A N 1
ATOM 772 C CA . LEU A 1 95 ? 17.964 -3.846 0.023 1.00 62.69 95 LEU A CA 1
ATOM 773 C C . LEU A 1 95 ? 18.358 -4.751 -1.154 1.00 62.69 95 LEU A C 1
ATOM 775 O O . LEU A 1 95 ? 17.554 -5.570 -1.583 1.00 62.69 95 LEU A O 1
ATOM 779 N N . GLN A 1 96 ? 19.610 -4.677 -1.617 1.00 63.00 96 GLN A N 1
ATOM 780 C CA . GLN A 1 96 ? 20.147 -5.596 -2.631 1.00 63.00 96 GLN A CA 1
ATOM 781 C C . GLN A 1 96 ? 20.357 -7.026 -2.105 1.00 63.00 96 GLN A C 1
ATOM 783 O O . GLN A 1 96 ? 20.289 -7.974 -2.879 1.00 63.00 96 GLN A O 1
ATOM 788 N N . SER A 1 97 ? 20.590 -7.203 -0.798 1.00 57.91 97 SER A N 1
ATOM 789 C CA . SER A 1 97 ? 20.791 -8.521 -0.178 1.00 57.91 97 SER A CA 1
ATOM 790 C C . SER A 1 97 ? 19.499 -9.237 0.228 1.00 57.91 97 SER A C 1
ATOM 792 O O . SER A 1 97 ? 19.572 -10.273 0.888 1.00 57.91 97 SER A O 1
ATOM 794 N N . VAL A 1 98 ? 18.317 -8.693 -0.083 1.00 57.25 98 VAL A N 1
ATOM 795 C CA . VAL A 1 98 ? 17.063 -9.428 0.128 1.00 57.25 98 VAL A CA 1
ATOM 796 C C . VAL A 1 98 ? 17.016 -10.547 -0.915 1.00 57.25 98 VAL A C 1
ATOM 798 O O . VAL A 1 98 ? 17.062 -10.247 -2.109 1.00 57.25 98 VAL A O 1
ATOM 801 N N . PRO A 1 99 ? 16.941 -11.831 -0.516 1.00 52.00 99 PRO A N 1
ATOM 802 C CA . PRO A 1 99 ? 16.837 -12.915 -1.474 1.00 52.00 99 PRO A CA 1
ATOM 803 C C . PRO A 1 99 ? 15.472 -12.804 -2.152 1.00 52.00 99 PRO A C 1
ATOM 805 O O . PRO A 1 99 ? 14.456 -13.251 -1.619 1.00 52.00 99 PRO A O 1
ATOM 808 N N . VAL A 1 100 ? 15.435 -12.191 -3.336 1.00 56.47 100 VAL A N 1
ATOM 809 C CA . VAL A 1 100 ? 14.283 -12.298 -4.227 1.00 56.47 100 VAL A CA 1
ATOM 810 C C . VAL A 1 100 ? 14.186 -13.775 -4.560 1.00 56.47 100 VAL A C 1
ATOM 812 O O . VAL A 1 100 ? 14.994 -14.318 -5.316 1.00 56.47 100 VAL A O 1
ATOM 815 N N . ARG A 1 101 ? 13.227 -14.452 -3.934 1.00 55.28 101 ARG A N 1
ATOM 816 C CA . ARG A 1 101 ? 12.920 -15.857 -4.169 1.00 55.28 101 ARG A CA 1
ATOM 817 C C . ARG A 1 101 ? 12.302 -15.948 -5.566 1.00 55.28 101 ARG A C 1
ATOM 819 O O . ARG A 1 101 ? 11.091 -16.038 -5.727 1.00 55.28 101 ARG A O 1
ATOM 826 N N . ARG A 1 102 ? 13.145 -15.848 -6.598 1.00 54.16 102 ARG A N 1
ATOM 827 C CA . ARG A 1 102 ? 12.770 -15.995 -8.004 1.00 54.16 102 ARG A CA 1
ATOM 828 C C . ARG A 1 102 ? 12.432 -17.465 -8.212 1.00 54.16 102 ARG A C 1
ATOM 830 O O . ARG A 1 102 ? 13.282 -18.250 -8.625 1.00 54.16 102 ARG A O 1
ATOM 837 N N . LYS A 1 103 ? 11.192 -17.861 -7.913 1.00 54.19 103 LYS A N 1
ATOM 838 C CA . LYS A 1 103 ? 10.631 -19.061 -8.537 1.00 54.19 103 LYS A CA 1
ATOM 839 C C . LYS A 1 103 ? 10.746 -18.815 -10.039 1.00 54.19 103 LYS A C 1
ATOM 841 O O . LYS A 1 103 ? 10.102 -17.910 -10.565 1.00 54.19 103 LYS A O 1
ATOM 846 N N . LYS A 1 104 ? 11.627 -19.556 -10.715 1.00 45.53 104 LYS A N 1
ATOM 847 C CA . LYS A 1 104 ? 11.648 -19.615 -12.176 1.00 45.53 104 LYS A CA 1
ATOM 848 C C . LYS A 1 104 ? 10.292 -20.191 -12.580 1.00 45.53 104 LYS A C 1
ATOM 850 O O . LYS A 1 104 ? 10.119 -21.406 -12.573 1.00 45.53 104 LYS A O 1
ATOM 855 N N . TYR A 1 105 ? 9.311 -19.336 -12.860 1.00 51.53 105 TYR A N 1
ATOM 856 C CA . TYR A 1 105 ? 8.085 -19.763 -13.517 1.00 51.53 105 TYR A CA 1
ATOM 857 C C . TYR A 1 105 ? 8.479 -20.182 -14.929 1.00 51.53 105 TYR A C 1
ATOM 859 O O . TYR A 1 105 ? 8.564 -19.372 -15.849 1.00 51.53 105 TYR A O 1
ATOM 867 N N . ARG A 1 106 ? 8.802 -21.467 -15.081 1.00 55.25 106 ARG A N 1
ATOM 868 C CA . ARG A 1 106 ? 8.915 -22.113 -16.380 1.00 55.25 106 ARG A CA 1
ATOM 869 C C . ARG A 1 106 ? 7.492 -22.119 -16.925 1.00 55.25 106 ARG A C 1
ATOM 871 O O . ARG A 1 106 ? 6.693 -22.956 -16.515 1.00 55.25 106 ARG A O 1
ATOM 878 N N . ARG A 1 107 ? 7.138 -21.122 -17.745 1.00 58.16 107 ARG A N 1
ATOM 879 C CA . ARG A 1 107 ? 5.858 -21.115 -18.463 1.00 58.16 107 ARG A CA 1
ATOM 880 C C . ARG A 1 107 ? 5.776 -22.463 -19.175 1.00 58.16 107 ARG A C 1
ATOM 882 O O . ARG A 1 107 ? 6.593 -22.726 -20.057 1.00 58.16 107 ARG A O 1
ATOM 889 N N . LYS A 1 108 ? 4.866 -23.343 -18.748 1.00 56.00 108 LYS A N 1
ATOM 890 C CA . LYS A 1 108 ? 4.517 -24.513 -19.551 1.00 56.00 108 LYS A CA 1
ATOM 891 C C . LYS A 1 108 ? 4.013 -23.933 -20.871 1.00 56.00 108 LYS A C 1
ATOM 893 O O . LYS A 1 108 ? 3.105 -23.102 -20.848 1.00 56.00 108 LYS A O 1
ATOM 898 N N . LYS A 1 109 ? 4.673 -24.255 -21.989 1.00 52.44 109 LYS A N 1
ATOM 899 C CA . LYS A 1 109 ? 4.109 -23.975 -23.313 1.00 52.44 109 LYS A CA 1
ATOM 900 C C . LYS A 1 109 ? 2.730 -24.626 -23.296 1.00 52.44 109 LYS A C 1
ATOM 902 O O . LYS A 1 109 ? 2.645 -25.822 -23.048 1.00 52.44 109 LYS A O 1
ATOM 907 N N . SER A 1 110 ? 1.677 -23.831 -23.441 1.00 59.31 110 SER A N 1
ATOM 908 C CA . SER A 1 110 ? 0.339 -24.367 -23.640 1.00 59.31 110 SER A CA 1
ATOM 909 C C . SER A 1 110 ? 0.397 -25.260 -24.874 1.00 59.31 110 SER A C 1
ATOM 911 O O . SER A 1 110 ? 0.814 -24.793 -25.933 1.00 59.31 110 SER A O 1
ATOM 913 N N . GLU A 1 111 ? -0.011 -26.516 -24.733 1.00 57.94 111 GLU A N 1
ATOM 914 C CA . GLU A 1 111 ? -0.122 -27.527 -25.797 1.00 57.94 111 GLU A CA 1
ATOM 915 C C . GLU A 1 111 ? -1.245 -27.202 -26.795 1.00 57.94 111 GLU A C 1
ATOM 917 O O . GLU A 1 111 ? -1.830 -28.081 -27.417 1.00 57.94 111 GLU A O 1
ATOM 922 N N . ILE A 1 112 ? -1.562 -25.918 -26.978 1.00 53.28 112 ILE A N 1
ATOM 923 C CA . ILE A 1 112 ? -2.408 -25.472 -28.075 1.00 53.28 112 ILE A CA 1
ATOM 924 C C . ILE A 1 112 ? -1.494 -25.436 -29.295 1.00 53.28 112 ILE A C 1
ATOM 926 O O . ILE A 1 112 ? -0.957 -24.408 -29.709 1.00 53.28 112 ILE A O 1
ATOM 930 N N . CYS A 1 113 ? -1.249 -26.634 -29.807 1.00 45.94 113 CYS A N 1
ATOM 931 C CA . CYS A 1 113 ? -0.642 -26.891 -31.088 1.00 45.94 113 CYS A CA 1
ATOM 932 C C . CYS A 1 113 ? -1.645 -26.417 -32.138 1.00 45.94 113 CYS A C 1
ATOM 934 O O . CYS A 1 113 ? -2.415 -27.211 -32.672 1.00 45.94 113 CYS A O 1
ATOM 936 N N . PHE A 1 114 ? -1.644 -25.124 -32.467 1.00 49.81 114 PHE A N 1
ATOM 937 C CA . PHE A 1 114 ? -2.030 -24.766 -33.824 1.00 49.81 114 PHE A CA 1
ATOM 938 C C . PHE A 1 114 ? -0.955 -25.410 -34.695 1.00 49.81 114 PHE A C 1
ATOM 940 O O . PHE A 1 114 ? 0.148 -24.875 -34.826 1.00 49.81 114 PHE A O 1
ATOM 947 N N . SER A 1 115 ? -1.217 -26.643 -35.141 1.00 61.53 115 SER A N 1
ATOM 948 C CA . SER A 1 115 ? -0.399 -27.327 -36.129 1.00 61.53 115 SER A CA 1
ATOM 949 C C . SER A 1 115 ? -0.287 -26.345 -37.279 1.00 61.53 115 SER A C 1
ATOM 951 O O . SER A 1 115 ? -1.268 -26.075 -37.975 1.00 61.53 115 SER A O 1
ATOM 953 N N . LYS A 1 116 ? 0.872 -25.691 -37.397 1.00 61.03 116 LYS A N 1
ATOM 954 C CA . LYS A 1 116 ? 1.159 -24.868 -38.558 1.00 61.03 116 LYS A CA 1
ATOM 955 C C . LYS A 1 116 ? 1.063 -25.851 -39.707 1.00 61.03 116 LYS A C 1
ATOM 957 O O . LYS A 1 116 ? 1.899 -26.747 -39.785 1.00 61.03 116 LYS A O 1
ATOM 962 N N . ARG A 1 117 ? -0.001 -25.729 -40.506 1.00 61.53 117 ARG A N 1
ATOM 963 C CA . ARG A 1 117 ? -0.184 -26.438 -41.770 1.00 61.53 117 ARG A CA 1
ATOM 964 C C . ARG A 1 117 ? 1.195 -26.496 -42.423 1.00 61.53 117 ARG A C 1
ATOM 966 O O . ARG A 1 117 ? 1.764 -25.444 -42.706 1.00 61.53 117 ARG A O 1
ATOM 973 N N . THR A 1 118 ? 1.778 -27.686 -42.532 1.00 61.69 118 THR A N 1
ATOM 974 C CA . THR A 1 118 ? 3.084 -27.852 -43.164 1.00 61.69 118 THR A CA 1
ATOM 975 C C . THR A 1 118 ? 2.869 -27.582 -44.641 1.00 61.69 118 THR A C 1
ATOM 977 O O . THR A 1 118 ? 2.411 -28.458 -45.373 1.00 61.69 118 THR A O 1
ATOM 980 N N . PHE A 1 119 ? 3.082 -26.336 -45.058 1.00 62.56 119 PHE A N 1
ATOM 981 C CA . PHE A 1 119 ? 3.242 -26.030 -46.466 1.00 62.56 119 PHE A CA 1
ATOM 982 C C . PHE A 1 119 ? 4.467 -26.827 -46.910 1.00 62.56 119 PHE A C 1
ATOM 984 O O . PHE A 1 119 ? 5.559 -26.618 -46.388 1.00 62.56 119 PHE A O 1
ATOM 991 N N . TYR A 1 120 ? 4.239 -27.843 -47.737 1.00 58.59 120 TYR A N 1
ATOM 992 C CA . TYR A 1 120 ? 5.299 -28.666 -48.296 1.00 58.59 120 TYR A CA 1
ATOM 993 C C . TYR A 1 120 ? 6.004 -27.805 -49.342 1.00 58.59 120 TYR A C 1
ATOM 995 O O . TYR A 1 120 ? 5.537 -27.700 -50.476 1.00 58.59 120 TYR A O 1
ATOM 1003 N N . ASP A 1 121 ? 7.046 -27.094 -48.915 1.00 71.19 121 ASP A N 1
ATOM 1004 C CA . ASP A 1 121 ? 7.865 -26.302 -49.818 1.00 71.19 121 ASP A CA 1
ATOM 1005 C C . ASP A 1 121 ? 8.824 -27.243 -50.549 1.00 71.19 121 ASP A C 1
ATOM 1007 O O . ASP A 1 121 ? 9.719 -27.846 -49.963 1.00 71.19 121 ASP A O 1
ATOM 1011 N N . ILE A 1 122 ? 8.583 -27.401 -51.846 1.00 59.91 122 ILE A N 1
ATOM 1012 C CA . ILE A 1 122 ? 9.282 -28.327 -52.744 1.00 59.91 122 ILE A CA 1
ATOM 1013 C C . ILE A 1 122 ? 10.747 -27.887 -52.946 1.00 59.91 122 ILE A C 1
ATOM 1015 O O . ILE A 1 122 ? 11.577 -28.666 -53.411 1.00 59.91 122 ILE A O 1
ATOM 1019 N N . TRP A 1 123 ? 11.073 -26.647 -52.570 1.00 63.53 123 TRP A N 1
ATOM 1020 C CA . TRP A 1 123 ? 12.415 -26.071 -52.647 1.00 63.53 123 TRP A CA 1
ATOM 1021 C C . TRP A 1 123 ? 13.157 -26.092 -51.309 1.00 63.53 123 TRP A C 1
ATOM 1023 O O . TRP A 1 123 ? 14.374 -25.913 -51.280 1.00 63.53 123 TRP A O 1
ATOM 1033 N N . GLU A 1 124 ? 12.463 -26.370 -50.205 1.00 56.47 124 GLU A N 1
ATOM 1034 C CA . GLU A 1 124 ? 13.107 -26.705 -48.943 1.00 56.47 124 GLU A CA 1
ATOM 1035 C C . GLU A 1 124 ? 13.399 -28.206 -48.953 1.00 56.47 124 GLU A C 1
ATOM 1037 O O . GLU A 1 124 ? 12.594 -29.029 -48.515 1.00 56.47 124 GLU A O 1
ATOM 1042 N N . THR A 1 125 ? 14.578 -28.604 -49.439 1.00 56.91 125 THR A N 1
ATOM 1043 C CA . THR A 1 125 ? 15.091 -29.938 -49.107 1.00 56.91 125 THR A CA 1
ATOM 1044 C C . THR A 1 125 ? 15.025 -30.077 -47.585 1.00 56.91 125 THR A C 1
ATOM 1046 O O . THR A 1 125 ? 15.595 -29.216 -46.901 1.00 56.91 125 THR A O 1
ATOM 1049 N N . PRO A 1 126 ? 14.350 -31.095 -47.018 1.00 48.50 126 PRO A N 1
ATOM 1050 C CA . PRO A 1 126 ? 14.294 -31.266 -45.582 1.00 48.50 126 PRO A CA 1
ATOM 1051 C C . PRO A 1 126 ? 15.671 -31.742 -45.135 1.00 48.50 126 PRO A C 1
ATOM 1053 O O . PRO A 1 126 ? 15.921 -32.933 -44.957 1.00 48.50 126 PRO A O 1
ATOM 1056 N N . VAL A 1 127 ? 16.582 -30.790 -44.945 1.00 49.34 127 VAL A N 1
ATOM 1057 C CA . VAL A 1 127 ? 17.728 -30.973 -44.075 1.00 49.34 127 VAL A CA 1
ATOM 1058 C C . VAL A 1 127 ? 17.102 -31.222 -42.715 1.00 49.34 127 VAL A C 1
ATOM 1060 O O . VAL A 1 127 ? 16.611 -30.313 -42.041 1.00 49.34 127 VAL A O 1
ATOM 1063 N N . SER A 1 128 ? 16.985 -32.507 -42.381 1.00 49.88 128 SER A N 1
ATOM 1064 C CA . SER A 1 128 ? 16.633 -32.966 -41.050 1.00 49.88 128 SER A CA 1
ATOM 1065 C C . SER A 1 128 ? 17.386 -32.088 -40.064 1.00 49.88 128 SER A C 1
ATOM 1067 O O . SER A 1 128 ? 18.600 -31.947 -40.166 1.00 49.88 128 SER A O 1
ATOM 1069 N N . LYS A 1 129 ? 16.686 -31.499 -39.095 1.00 52.56 129 LYS A N 1
ATOM 1070 C CA . LYS A 1 129 ? 17.297 -30.682 -38.032 1.00 52.56 129 LYS A CA 1
ATOM 1071 C C . LYS A 1 129 ? 18.290 -31.470 -37.156 1.00 52.56 129 LYS A C 1
ATOM 1073 O O . LYS A 1 129 ? 18.829 -30.907 -36.213 1.00 52.56 129 LYS A O 1
ATOM 1078 N N . ASN A 1 130 ? 18.497 -32.752 -37.463 1.00 46.84 130 ASN A N 1
ATOM 1079 C CA . ASN A 1 130 ? 19.476 -33.644 -36.855 1.00 46.84 130 ASN A CA 1
ATOM 1080 C C . ASN A 1 130 ? 20.688 -33.914 -37.766 1.00 46.84 130 ASN A C 1
ATOM 1082 O O . ASN A 1 130 ? 21.560 -34.680 -37.377 1.00 46.84 130 ASN A O 1
ATOM 1086 N N . ALA A 1 131 ? 20.741 -33.350 -38.975 1.00 48.50 131 ALA A N 1
ATOM 1087 C CA . ALA A 1 131 ? 21.990 -33.258 -39.710 1.00 48.50 131 ALA A CA 1
ATOM 1088 C C . ALA A 1 131 ? 22.768 -32.111 -39.073 1.00 48.50 131 ALA A C 1
ATOM 1090 O O . ALA A 1 131 ? 22.319 -30.966 -39.123 1.00 48.50 131 ALA A O 1
ATOM 1091 N N . GLU A 1 132 ? 23.875 -32.449 -38.420 1.00 53.84 132 GLU A N 1
ATOM 1092 C CA . GLU A 1 132 ? 24.911 -31.519 -37.991 1.00 53.84 132 GLU A CA 1
ATOM 1093 C C . GLU A 1 132 ? 25.210 -30.581 -39.165 1.00 53.84 132 GLU A C 1
ATOM 1095 O O . GLU A 1 132 ? 25.931 -30.920 -40.103 1.00 53.84 132 GLU A O 1
ATOM 1100 N N . THR A 1 133 ? 24.586 -29.400 -39.162 1.00 54.75 133 THR A N 1
ATOM 1101 C CA . THR A 1 133 ? 25.104 -28.276 -39.930 1.00 54.75 133 THR A CA 1
ATOM 1102 C C . THR A 1 133 ? 26.550 -28.155 -39.477 1.00 54.75 133 THR A C 1
ATOM 1104 O O . THR A 1 133 ? 26.736 -28.107 -38.255 1.00 54.75 133 THR A O 1
ATOM 1107 N N . PRO A 1 134 ? 27.537 -28.178 -40.397 1.00 58.19 134 PRO A N 1
ATOM 1108 C CA . PRO A 1 134 ? 28.949 -28.153 -40.026 1.00 58.19 134 PRO A CA 1
ATOM 1109 C C . PRO A 1 134 ? 29.099 -27.069 -38.977 1.00 58.19 134 PRO A C 1
ATOM 1111 O O . PRO A 1 134 ? 28.550 -25.994 -39.209 1.00 58.19 134 PRO A O 1
ATOM 1114 N N . GLU A 1 135 ? 29.681 -27.403 -37.821 1.00 61.84 135 GLU A N 1
ATOM 1115 C CA . GLU A 1 135 ? 29.832 -26.528 -36.656 1.00 61.84 135 GLU A CA 1
ATOM 1116 C C . GLU A 1 135 ? 30.453 -25.203 -37.109 1.00 61.84 135 GLU A C 1
ATOM 1118 O O . GLU A 1 135 ? 31.668 -25.018 -37.119 1.00 61.84 135 GLU A O 1
ATOM 1123 N N . LEU A 1 136 ? 29.614 -24.296 -37.604 1.00 65.00 136 LEU A N 1
ATOM 1124 C CA . LEU A 1 136 ? 30.021 -22.968 -37.984 1.00 65.00 136 LEU A CA 1
ATOM 1125 C C . LEU A 1 136 ? 30.372 -22.349 -36.653 1.00 65.00 136 LEU A C 1
ATOM 1127 O O . LEU A 1 136 ? 29.494 -22.213 -35.803 1.00 65.00 136 LEU A O 1
ATOM 1131 N N . ASP A 1 137 ? 31.663 -22.066 -36.490 1.00 79.00 137 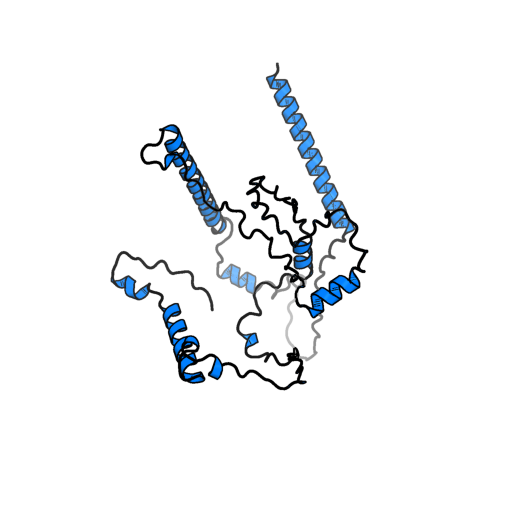ASP A N 1
ATOM 1132 C CA . ASP A 1 137 ? 32.220 -21.466 -35.290 1.00 79.00 137 ASP A CA 1
ATOM 1133 C C . ASP A 1 137 ? 31.250 -20.391 -34.786 1.00 79.00 137 ASP A C 1
ATOM 1135 O O . ASP A 1 137 ? 30.851 -19.508 -35.554 1.00 79.00 137 ASP A O 1
ATOM 1139 N N . ASP A 1 138 ? 30.811 -20.491 -33.529 1.00 79.12 138 ASP A N 1
ATOM 1140 C CA . ASP A 1 138 ? 29.796 -19.600 -32.952 1.00 79.12 138 ASP A CA 1
ATOM 1141 C C . ASP A 1 138 ? 30.184 -18.123 -33.164 1.00 79.12 138 ASP A C 1
ATOM 1143 O O . ASP A 1 138 ? 29.333 -17.255 -33.368 1.00 79.12 138 ASP A O 1
ATOM 1147 N N . SER A 1 139 ? 31.493 -17.852 -33.215 1.00 82.62 139 SER A N 1
ATOM 1148 C CA . SER A 1 139 ? 32.091 -16.566 -33.582 1.00 82.62 139 SER A CA 1
ATOM 1149 C C . SER A 1 139 ? 31.728 -16.097 -35.001 1.00 82.62 139 SER A C 1
ATOM 1151 O O . SER A 1 139 ? 31.355 -14.938 -35.203 1.00 82.62 139 SER A O 1
ATOM 1153 N N . LEU A 1 140 ? 31.786 -16.990 -35.992 1.00 84.50 140 LEU A N 1
ATOM 1154 C CA . LEU A 1 140 ? 31.444 -16.717 -37.390 1.00 84.50 140 LEU A CA 1
ATOM 1155 C C . LEU A 1 140 ? 29.937 -16.500 -37.563 1.00 84.50 140 LEU A C 1
ATOM 1157 O O . LEU A 1 140 ? 29.517 -15.597 -38.292 1.00 84.50 140 LEU A O 1
ATOM 1161 N N . VAL A 1 141 ? 29.119 -17.278 -36.850 1.00 85.75 141 VAL A N 1
ATOM 1162 C CA . VAL A 1 141 ? 27.660 -17.099 -36.823 1.00 85.75 141 VAL A CA 1
ATOM 1163 C C . VAL A 1 141 ? 27.301 -15.752 -36.197 1.00 85.75 141 VAL A C 1
ATOM 1165 O O . VAL A 1 141 ? 26.491 -15.006 -36.753 1.00 85.75 141 VAL A O 1
ATOM 1168 N N . GLU A 1 142 ? 27.932 -15.386 -35.078 1.00 84.12 142 GLU A N 1
ATOM 1169 C CA . GLU A 1 142 ? 27.761 -14.065 -34.475 1.00 84.12 142 GLU A CA 1
ATOM 1170 C C . GLU A 1 142 ? 28.179 -12.942 -35.426 1.00 84.12 142 GLU A C 1
ATOM 1172 O O . GLU A 1 142 ? 27.439 -11.969 -35.566 1.00 84.12 142 GLU A O 1
ATOM 1177 N N . HIS A 1 143 ? 29.332 -13.064 -36.087 1.00 86.88 143 HIS A N 1
ATOM 1178 C CA . HIS A 1 143 ? 29.831 -12.075 -37.040 1.00 86.88 143 HIS A CA 1
ATOM 1179 C C . HIS A 1 143 ? 28.852 -11.864 -38.198 1.00 86.88 143 HIS A C 1
ATOM 1181 O O . HIS A 1 143 ? 28.409 -10.740 -38.436 1.00 86.88 143 HIS A O 1
ATOM 1187 N N . TYR A 1 144 ? 28.413 -12.948 -38.839 1.00 90.56 144 TYR A N 1
ATOM 1188 C CA . TYR A 1 144 ? 27.407 -12.906 -39.898 1.00 90.56 144 TYR A CA 1
ATOM 1189 C C . TYR A 1 144 ? 26.099 -12.248 -39.429 1.00 90.56 144 TYR A C 1
ATOM 1191 O O . TYR A 1 144 ? 25.520 -11.416 -40.132 1.00 90.56 144 TYR A O 1
ATOM 1199 N N . LEU A 1 145 ? 25.624 -12.560 -38.218 1.00 89.38 145 LEU A N 1
ATOM 1200 C CA . LEU A 1 145 ? 24.421 -11.934 -37.663 1.00 89.38 145 LEU A CA 1
ATOM 1201 C C . LEU A 1 145 ? 24.637 -10.449 -37.294 1.00 89.38 145 LEU A C 1
ATOM 1203 O O . LEU A 1 145 ? 23.663 -9.687 -37.307 1.00 89.38 145 LEU A O 1
ATOM 1207 N N . ARG A 1 146 ? 25.877 -10.020 -36.984 1.00 84.31 146 ARG A N 1
ATOM 1208 C CA . ARG A 1 146 ? 26.251 -8.599 -36.779 1.00 84.31 146 ARG A CA 1
ATOM 1209 C C . ARG A 1 146 ? 26.207 -7.849 -38.094 1.00 84.31 146 ARG A C 1
ATOM 1211 O O . ARG A 1 146 ? 25.530 -6.826 -38.173 1.00 84.31 146 ARG A O 1
ATOM 1218 N N . GLU A 1 147 ? 26.862 -8.381 -39.117 1.00 88.69 147 GLU A N 1
ATOM 1219 C CA . GLU A 1 147 ? 26.942 -7.760 -40.440 1.00 88.69 147 GLU A CA 1
ATOM 1220 C C . GLU A 1 147 ? 25.574 -7.667 -41.112 1.00 88.69 147 GLU A C 1
ATOM 1222 O O . GLU A 1 147 ? 25.183 -6.612 -41.608 1.00 88.69 147 GLU A O 1
ATOM 1227 N N . THR A 1 148 ? 24.786 -8.742 -41.044 1.00 88.88 148 THR A N 1
ATOM 1228 C CA . THR A 1 148 ? 23.420 -8.761 -41.586 1.00 88.88 148 THR A CA 1
ATOM 1229 C C . THR A 1 148 ? 22.403 -8.028 -40.707 1.00 88.88 148 THR A C 1
ATOM 1231 O O . THR A 1 148 ? 21.231 -7.949 -41.077 1.00 88.88 148 THR A O 1
ATOM 1234 N N . LYS A 1 149 ? 22.823 -7.482 -39.552 1.00 81.19 149 LYS A N 1
ATOM 1235 C CA . LYS A 1 149 ? 21.978 -6.788 -38.561 1.00 81.19 149 LYS A CA 1
ATOM 1236 C C . LYS A 1 149 ? 20.788 -7.629 -38.069 1.00 81.19 149 LYS A C 1
ATOM 1238 O O . LYS A 1 149 ? 19.750 -7.092 -37.690 1.00 81.19 149 LYS A O 1
ATOM 1243 N N . LYS A 1 150 ? 20.940 -8.957 -38.060 1.00 83.75 150 LYS A N 1
ATOM 1244 C CA . LYS A 1 150 ? 19.919 -9.930 -37.629 1.00 83.75 150 LYS A CA 1
ATOM 1245 C C . LYS A 1 150 ? 20.086 -10.384 -36.178 1.00 83.75 150 LYS A C 1
ATOM 1247 O O . LYS A 1 150 ? 19.292 -11.197 -35.703 1.00 83.75 150 LYS A O 1
ATOM 1252 N N . LEU A 1 151 ? 21.093 -9.884 -35.457 1.00 85.31 151 LEU A N 1
ATOM 1253 C CA . LEU A 1 151 ? 21.271 -10.221 -34.044 1.00 85.31 151 LEU A CA 1
ATOM 1254 C C . LEU A 1 151 ? 20.079 -9.779 -33.190 1.00 85.31 151 LEU A C 1
ATOM 1256 O O . LEU A 1 151 ? 19.681 -8.612 -33.241 1.00 85.31 151 LEU A O 1
ATOM 1260 N N . PRO A 1 152 ? 19.549 -10.667 -32.332 1.00 82.19 152 PRO A N 1
ATOM 1261 C CA . PRO A 1 152 ? 18.534 -10.279 -31.371 1.00 82.19 152 PRO A CA 1
ATOM 1262 C C . PRO A 1 152 ? 19.113 -9.299 -30.343 1.00 82.19 152 PRO A C 1
ATOM 1264 O O . PRO A 1 152 ? 20.168 -9.525 -29.747 1.00 82.19 152 PRO A O 1
ATOM 1267 N N . VAL A 1 153 ? 18.382 -8.214 -30.084 1.00 85.94 153 VAL A N 1
ATOM 1268 C CA . VAL A 1 153 ? 18.738 -7.240 -29.046 1.00 85.94 153 VAL A CA 1
ATOM 1269 C C . VAL A 1 153 ? 18.668 -7.899 -27.665 1.00 85.94 153 VAL A C 1
ATOM 1271 O O . VAL A 1 153 ? 17.689 -8.570 -27.324 1.00 85.94 153 VAL A O 1
ATOM 1274 N N . LYS A 1 154 ? 19.694 -7.675 -26.833 1.00 85.81 154 LYS A N 1
ATOM 1275 C CA . LYS A 1 154 ? 19.725 -8.156 -25.444 1.00 85.81 154 LYS A CA 1
ATOM 1276 C C . LYS A 1 154 ? 18.594 -7.507 -24.646 1.00 85.81 154 LYS A C 1
ATOM 1278 O O . LYS A 1 154 ? 18.618 -6.310 -24.371 1.00 85.81 154 LYS A O 1
ATOM 1283 N N . VAL A 1 155 ? 17.602 -8.304 -24.252 1.00 87.19 155 VAL A N 1
ATOM 1284 C CA . VAL A 1 155 ? 16.482 -7.815 -23.441 1.00 87.19 155 VAL A CA 1
ATOM 1285 C C . VAL A 1 155 ? 16.946 -7.474 -22.017 1.00 87.19 155 VAL A C 1
ATOM 1287 O O . VAL A 1 155 ? 17.671 -8.264 -21.405 1.00 87.19 155 VAL A O 1
ATOM 1290 N N . PRO A 1 156 ? 16.532 -6.327 -21.447 1.00 90.56 156 PRO A N 1
ATOM 1291 C CA . PRO A 1 156 ? 16.912 -5.968 -20.090 1.00 90.56 156 PRO A CA 1
ATOM 1292 C C . PRO A 1 156 ? 16.270 -6.921 -19.076 1.00 90.56 156 PRO A C 1
ATOM 1294 O O . PRO A 1 156 ? 15.121 -7.346 -19.221 1.00 90.56 156 PRO A O 1
ATOM 1297 N N . ASN A 1 157 ? 16.984 -7.195 -17.982 1.00 85.06 157 ASN A N 1
ATOM 1298 C CA . ASN A 1 157 ? 16.512 -8.074 -16.904 1.00 85.06 157 ASN A CA 1
ATOM 1299 C C . ASN A 1 157 ? 15.237 -7.564 -16.202 1.00 85.06 157 ASN A C 1
ATOM 1301 O O . ASN A 1 157 ? 14.572 -8.333 -15.507 1.00 85.06 157 ASN A O 1
ATOM 1305 N N . THR A 1 158 ? 14.891 -6.286 -16.386 1.00 87.25 158 THR A N 1
ATOM 1306 C CA . THR A 1 158 ? 13.669 -5.658 -15.869 1.00 87.25 158 THR A CA 1
ATOM 1307 C C . THR A 1 158 ? 12.414 -6.041 -16.646 1.00 87.25 158 THR A C 1
ATOM 1309 O O . THR A 1 158 ? 11.324 -5.963 -16.088 1.00 87.25 158 THR A O 1
ATOM 1312 N N . ARG A 1 159 ? 12.547 -6.523 -17.891 1.00 86.75 159 ARG A N 1
ATOM 1313 C CA . ARG A 1 159 ? 11.415 -6.851 -18.774 1.00 86.75 159 ARG A CA 1
ATOM 1314 C C . ARG A 1 159 ? 10.442 -7.867 -18.166 1.00 86.75 159 ARG A C 1
ATOM 1316 O O . ARG A 1 159 ? 9.249 -7.794 -18.420 1.00 86.75 159 ARG A O 1
ATOM 1323 N N . ASN A 1 160 ? 10.950 -8.803 -17.362 1.00 84.25 160 ASN A N 1
ATOM 1324 C CA . ASN A 1 160 ? 10.159 -9.890 -16.775 1.00 84.25 160 ASN A CA 1
ATOM 1325 C C . ASN A 1 160 ? 9.837 -9.670 -15.284 1.00 84.25 160 ASN A C 1
ATOM 1327 O O . ASN A 1 160 ? 9.520 -10.630 -14.578 1.00 84.25 160 ASN A O 1
ATOM 1331 N N . ILE A 1 161 ? 9.972 -8.442 -14.772 1.00 86.88 161 ILE A N 1
ATOM 1332 C CA . ILE A 1 161 ? 9.581 -8.107 -13.399 1.00 86.88 161 ILE A CA 1
ATOM 1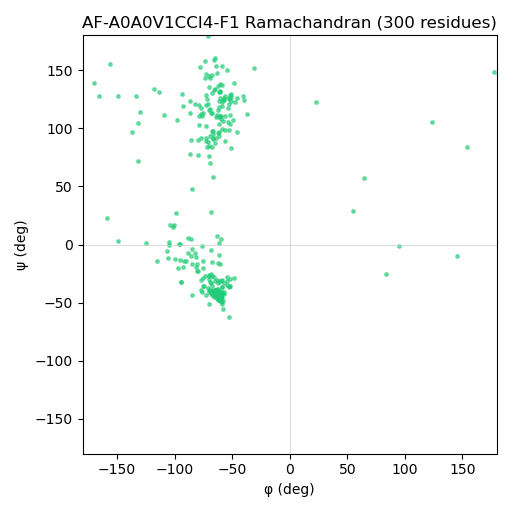333 C C . ILE A 1 161 ? 8.074 -7.834 -13.384 1.00 86.88 161 ILE A C 1
ATOM 1335 O O . ILE A 1 161 ? 7.593 -6.947 -14.082 1.00 86.88 161 ILE A O 1
ATOM 1339 N N . ILE A 1 162 ? 7.332 -8.602 -12.584 1.00 84.38 162 ILE A N 1
ATOM 1340 C CA . ILE A 1 162 ? 5.903 -8.365 -12.355 1.00 84.38 162 ILE A CA 1
ATOM 1341 C C . ILE A 1 162 ? 5.776 -7.115 -11.475 1.00 84.38 162 ILE A C 1
ATOM 1343 O O . ILE A 1 162 ? 6.317 -7.088 -10.370 1.00 84.38 162 ILE A O 1
ATOM 1347 N N . VAL A 1 163 ? 5.101 -6.082 -11.983 1.00 82.94 163 VAL A N 1
ATOM 1348 C CA . VAL A 1 163 ? 5.005 -4.760 -11.337 1.00 82.94 163 VAL A CA 1
ATOM 1349 C C . VAL A 1 163 ? 4.015 -4.761 -10.169 1.00 82.94 163 VAL A C 1
ATOM 1351 O O . VAL A 1 163 ? 4.298 -4.168 -9.131 1.00 82.94 163 VAL A O 1
ATOM 1354 N N . SER A 1 164 ? 2.882 -5.451 -10.306 1.00 83.00 164 SER A N 1
ATOM 1355 C CA . SER A 1 164 ? 1.842 -5.553 -9.280 1.00 83.00 164 SER A CA 1
ATOM 1356 C C . SER A 1 164 ? 1.658 -7.001 -8.829 1.00 83.00 164 SER A C 1
ATOM 1358 O O . SER A 1 164 ? 1.558 -7.918 -9.637 1.00 83.00 164 SER A O 1
ATOM 1360 N N . THR A 1 165 ? 1.594 -7.221 -7.516 1.00 84.62 165 THR A N 1
ATOM 1361 C CA . THR A 1 165 ? 1.214 -8.521 -6.936 1.00 84.62 165 THR A CA 1
ATOM 1362 C C . THR A 1 165 ? -0.298 -8.730 -6.898 1.00 84.62 165 THR A C 1
ATOM 1364 O O . THR A 1 165 ? -0.744 -9.831 -6.586 1.00 84.62 165 THR A O 1
ATOM 1367 N N . CYS A 1 166 ? -1.079 -7.684 -7.173 1.00 81.44 166 CYS A N 1
ATOM 1368 C CA . CYS A 1 166 ? -2.534 -7.755 -7.224 1.00 81.44 166 CYS A CA 1
ATOM 1369 C C . CYS A 1 166 ? -2.991 -8.556 -8.453 1.00 81.44 166 CYS A C 1
ATOM 1371 O O . CYS A 1 166 ? -2.346 -8.466 -9.506 1.00 81.44 166 CYS A O 1
ATOM 1373 N N . PRO A 1 167 ? -4.089 -9.326 -8.341 1.00 86.50 167 PRO A N 1
ATOM 1374 C CA . PRO A 1 167 ? -4.690 -9.973 -9.499 1.00 86.50 167 PRO A CA 1
ATOM 1375 C C . PRO A 1 167 ? -5.101 -8.921 -10.540 1.00 86.50 167 PRO A C 1
ATOM 1377 O O . PRO A 1 167 ? -5.356 -7.767 -10.210 1.00 86.50 167 PRO A O 1
ATOM 1380 N N . HIS A 1 168 ? -5.147 -9.320 -11.811 1.00 87.31 168 HIS A N 1
ATOM 1381 C CA . HIS A 1 168 ? -5.501 -8.413 -12.909 1.00 87.31 168 HIS A CA 1
ATOM 1382 C C . HIS A 1 168 ? -6.954 -7.915 -12.822 1.00 87.31 168 HIS A C 1
ATOM 1384 O O . HIS A 1 168 ? -7.236 -6.788 -13.216 1.00 87.31 168 HIS A O 1
ATOM 1390 N N . VAL A 1 169 ? -7.850 -8.748 -12.284 1.00 90.12 169 VAL A N 1
ATOM 1391 C CA . VAL A 1 169 ? -9.254 -8.431 -12.004 1.00 90.12 169 VAL A CA 1
ATOM 1392 C C . VAL A 1 169 ? -9.561 -8.920 -10.593 1.00 90.12 169 VAL A C 1
ATOM 1394 O O . VAL A 1 169 ? -9.280 -10.075 -10.267 1.00 90.12 169 VAL A O 1
ATOM 1397 N N . GLU A 1 170 ? -10.110 -8.046 -9.753 1.00 87.25 170 GLU A N 1
ATOM 1398 C CA . GLU A 1 170 ? -10.653 -8.433 -8.452 1.00 87.25 170 GLU A CA 1
ATOM 1399 C C . GLU A 1 170 ? -12.035 -9.056 -8.672 1.00 87.25 170 GLU A C 1
ATOM 1401 O O . GLU A 1 170 ? -12.924 -8.426 -9.244 1.00 87.25 170 GLU A O 1
ATOM 1406 N N . SER A 1 171 ? -12.218 -10.313 -8.268 1.00 89.56 171 SER A N 1
ATOM 1407 C CA . SER A 1 171 ? -13.530 -10.959 -8.319 1.00 89.56 171 SER A CA 1
ATOM 1408 C C . SER A 1 171 ? -14.434 -10.380 -7.221 1.00 89.56 171 SER A C 1
ATOM 1410 O O . SER A 1 171 ? -14.003 -10.353 -6.062 1.00 89.56 171 SER A O 1
ATOM 1412 N N . PRO A 1 172 ? -15.665 -9.936 -7.541 1.00 92.88 172 PRO A N 1
ATOM 1413 C CA . PRO A 1 172 ? -16.589 -9.422 -6.536 1.00 92.88 172 PRO A CA 1
ATOM 1414 C C . PRO A 1 172 ? -16.993 -10.521 -5.543 1.00 92.88 172 PRO A C 1
ATOM 1416 O O . PRO A 1 172 ? -16.988 -11.705 -5.875 1.00 92.88 172 PRO A O 1
ATOM 1419 N N . HIS A 1 173 ? -17.351 -10.126 -4.319 1.00 95.12 173 HIS A N 1
ATOM 1420 C CA . HIS A 1 173 ? -17.901 -11.050 -3.325 1.00 95.12 173 HIS A CA 1
ATOM 1421 C C . HIS A 1 173 ? -19.304 -11.505 -3.748 1.00 95.12 173 HIS A C 1
ATOM 1423 O O . HIS A 1 173 ? -20.084 -10.696 -4.246 1.00 95.12 173 HIS A O 1
ATOM 1429 N N . GLU A 1 174 ? -19.667 -12.759 -3.502 1.00 95.31 174 GLU A N 1
ATOM 1430 C CA . GLU A 1 174 ? -20.953 -13.341 -3.927 1.00 95.31 174 GLU A CA 1
ATOM 1431 C C . GLU A 1 174 ? -22.164 -12.573 -3.361 1.00 95.31 174 GLU A C 1
ATOM 1433 O O . GLU A 1 174 ? -23.140 -12.310 -4.069 1.00 95.31 174 GLU A O 1
ATOM 1438 N N . GLY A 1 175 ? -22.034 -12.083 -2.123 1.00 97.06 175 GLY A N 1
ATOM 1439 C CA . GLY A 1 175 ? -22.996 -11.202 -1.448 1.00 97.06 175 GLY A CA 1
ATOM 1440 C C . GLY A 1 175 ? -23.255 -9.838 -2.108 1.00 97.06 175 GLY A C 1
ATOM 1441 O O . GLY A 1 175 ? -24.149 -9.127 -1.666 1.00 97.06 175 GLY A O 1
ATOM 1442 N N . THR A 1 176 ? -22.488 -9.446 -3.136 1.00 96.38 176 THR A N 1
ATOM 1443 C CA . THR A 1 176 ? -22.726 -8.205 -3.913 1.00 96.38 176 THR A CA 1
ATOM 1444 C C . THR A 1 176 ? -23.673 -8.396 -5.096 1.00 96.38 176 THR A C 1
ATOM 1446 O O . THR A 1 176 ? -24.022 -7.425 -5.769 1.00 96.38 176 THR A O 1
ATOM 1449 N N . SER A 1 177 ? -24.061 -9.637 -5.390 1.00 96.31 177 SER A N 1
ATOM 1450 C CA . SER A 1 177 ? -25.040 -9.917 -6.436 1.00 96.31 177 SER A CA 1
ATOM 1451 C C . SER A 1 177 ? -26.421 -9.355 -6.069 1.00 96.31 177 SER A C 1
ATOM 1453 O O . SER A 1 177 ? -26.708 -9.081 -4.909 1.00 96.31 177 SER A O 1
ATOM 1455 N N . TYR A 1 178 ? -27.284 -9.152 -7.069 1.00 95.38 178 TYR A N 1
ATOM 1456 C CA . TYR A 1 178 ? -28.630 -8.595 -6.867 1.00 95.38 178 TYR A CA 1
ATOM 1457 C C . TYR A 1 178 ? -29.550 -9.521 -6.050 1.00 95.38 178 TYR A C 1
ATOM 1459 O O . TYR A 1 178 ? -30.451 -9.045 -5.368 1.00 95.38 178 TYR A O 1
ATOM 1467 N N . ASN A 1 179 ? -29.307 -10.834 -6.108 1.00 96.31 179 ASN A N 1
ATOM 1468 C CA . ASN A 1 179 ? -30.041 -11.850 -5.357 1.00 96.31 179 ASN A CA 1
ATOM 1469 C C . ASN A 1 179 ? -29.056 -12.806 -4.659 1.00 96.31 179 ASN A C 1
ATOM 1471 O O . ASN A 1 179 ? -28.858 -13.930 -5.131 1.00 96.31 179 ASN A O 1
ATOM 1475 N N . PRO A 1 180 ? -28.366 -12.345 -3.603 1.00 97.75 180 PRO A N 1
ATOM 1476 C CA . PRO A 1 180 ? -27.390 -13.160 -2.906 1.00 97.75 180 PRO A CA 1
ATOM 1477 C C . PRO A 1 180 ? -28.090 -14.159 -1.982 1.00 97.75 180 PRO A C 1
ATOM 1479 O O . PRO A 1 180 ? -29.172 -13.899 -1.458 1.00 97.75 180 PRO A O 1
ATOM 1482 N N . THR A 1 181 ? -27.437 -15.287 -1.716 1.00 98.12 181 THR A N 1
ATOM 1483 C CA . THR A 1 181 ? -27.813 -16.139 -0.582 1.00 98.12 181 THR A CA 1
ATOM 1484 C C . THR A 1 181 ? -27.616 -15.368 0.722 1.00 98.12 181 THR A C 1
ATOM 1486 O O . THR A 1 181 ? -26.680 -14.570 0.828 1.00 98.12 181 THR A O 1
ATOM 1489 N N . GLU A 1 182 ? -28.445 -15.634 1.729 1.00 97.62 182 GLU A N 1
ATOM 1490 C CA . GLU A 1 182 ? -28.382 -14.918 3.009 1.00 97.62 182 GLU A CA 1
ATOM 1491 C C . GLU A 1 182 ? -27.002 -15.020 3.673 1.00 97.62 182 GLU A C 1
ATOM 1493 O O . GLU A 1 182 ? -26.483 -14.009 4.144 1.00 97.62 182 GLU A O 1
ATOM 1498 N N . GLU A 1 183 ? -26.377 -16.199 3.624 1.00 98.06 183 GLU A N 1
ATOM 1499 C CA . GLU A 1 183 ? -25.028 -16.454 4.149 1.00 98.06 183 GLU A CA 1
ATOM 1500 C C . GLU A 1 183 ? -23.994 -15.533 3.485 1.00 98.06 183 GLU A C 1
ATOM 1502 O O . GLU A 1 183 ? -23.360 -14.718 4.151 1.00 98.06 183 GLU A O 1
ATOM 1507 N N . ALA A 1 184 ? -23.917 -15.550 2.151 1.00 98.12 184 ALA A N 1
ATOM 1508 C CA . ALA A 1 184 ? -22.994 -14.703 1.396 1.00 98.12 184 ALA A CA 1
ATOM 1509 C C . ALA A 1 184 ? -23.214 -13.193 1.620 1.00 98.12 184 ALA A C 1
ATOM 1511 O O . ALA A 1 184 ? -22.266 -12.405 1.541 1.00 98.12 184 ALA A O 1
ATOM 1512 N N . HIS A 1 185 ? -24.452 -12.757 1.875 1.00 97.88 185 HIS A N 1
ATOM 1513 C CA . HIS A 1 185 ? -24.732 -11.365 2.228 1.00 97.88 185 HIS A CA 1
ATOM 1514 C C . HIS A 1 185 ? -24.267 -11.033 3.654 1.00 97.88 185 HIS A C 1
ATOM 1516 O O . HIS A 1 185 ? -23.640 -9.993 3.867 1.00 97.88 185 HIS A O 1
ATOM 1522 N N . GLN A 1 186 ? -24.516 -11.913 4.626 1.00 98.44 186 GLN A N 1
ATOM 1523 C CA . GLN A 1 186 ? -24.034 -11.741 6.000 1.00 98.44 186 GLN A CA 1
ATOM 1524 C C . GLN A 1 186 ? -22.503 -11.732 6.064 1.00 98.44 186 GLN A C 1
ATOM 1526 O O . GLN A 1 186 ? -21.933 -10.854 6.708 1.00 98.44 186 GLN A O 1
ATOM 1531 N N . ASP A 1 187 ? -21.835 -12.615 5.324 1.00 98.12 187 ASP A N 1
ATOM 1532 C CA . ASP A 1 187 ? -20.373 -12.661 5.222 1.00 98.12 187 ASP A CA 1
ATOM 1533 C C . ASP A 1 187 ? -19.792 -11.348 4.690 1.00 98.12 187 ASP A C 1
ATOM 1535 O O . ASP A 1 187 ? -18.794 -10.831 5.201 1.00 98.12 187 ASP A O 1
ATOM 1539 N N . LEU A 1 188 ? -20.456 -10.752 3.696 1.00 97.06 188 LEU A N 1
ATOM 1540 C CA . LEU A 1 188 ? -20.082 -9.441 3.178 1.00 97.06 188 LEU A CA 1
ATOM 1541 C C . LEU A 1 188 ? -20.186 -8.360 4.259 1.00 97.06 188 LEU A C 1
ATOM 1543 O O . LEU A 1 188 ? -19.277 -7.536 4.392 1.00 97.06 188 LEU A O 1
ATOM 1547 N N . LEU A 1 189 ? -21.277 -8.358 5.029 1.00 98.19 189 LEU A N 1
ATOM 1548 C CA . LEU A 1 189 ? -21.483 -7.404 6.120 1.00 98.19 189 LEU A CA 1
ATOM 1549 C C . LEU A 1 189 ? -20.452 -7.588 7.237 1.00 98.19 189 LEU A C 1
ATOM 1551 O O . LEU A 1 189 ? -19.919 -6.597 7.737 1.00 98.19 189 LEU A O 1
ATOM 1555 N N . ILE A 1 190 ? -20.134 -8.833 7.598 1.00 98.44 190 ILE A N 1
ATOM 1556 C CA . ILE A 1 190 ? -19.110 -9.163 8.596 1.00 98.44 190 ILE A CA 1
ATOM 1557 C C . ILE A 1 190 ? -17.747 -8.645 8.134 1.00 98.44 190 ILE A C 1
ATOM 1559 O O . ILE A 1 190 ? -17.075 -7.933 8.879 1.00 98.44 190 ILE A O 1
ATOM 1563 N N . LYS A 1 191 ? -17.370 -8.906 6.880 1.00 97.81 191 LYS A N 1
ATOM 1564 C CA . LYS A 1 191 ? -16.115 -8.411 6.306 1.00 97.81 191 LYS A CA 1
ATOM 1565 C C . LYS A 1 191 ? -16.036 -6.881 6.325 1.00 97.81 191 LYS A C 1
ATOM 1567 O O . LYS A 1 191 ? -15.022 -6.317 6.736 1.00 97.81 191 LYS A O 1
ATOM 1572 N N . ALA A 1 192 ? -17.111 -6.199 5.925 1.00 97.94 192 ALA A N 1
ATOM 1573 C CA . ALA A 1 192 ? -17.178 -4.739 5.974 1.00 97.94 192 ALA A CA 1
ATOM 1574 C C . ALA A 1 192 ? -17.056 -4.208 7.416 1.00 97.94 192 ALA A C 1
ATOM 1576 O O . ALA A 1 192 ? -16.358 -3.222 7.664 1.00 97.94 192 ALA A O 1
ATOM 1577 N N . TYR A 1 193 ? -17.690 -4.885 8.376 1.00 98.62 193 TYR A N 1
ATOM 1578 C CA . TYR A 1 193 ? -17.597 -4.558 9.796 1.00 98.62 193 TYR A CA 1
ATOM 1579 C C . TYR A 1 193 ? -16.168 -4.711 10.338 1.00 98.62 193 TYR A C 1
ATOM 1581 O O . TYR A 1 193 ? -15.685 -3.822 11.038 1.00 98.62 193 TYR A O 1
ATOM 1589 N N . GLU A 1 194 ? -15.465 -5.792 10.000 1.00 98.62 194 GLU A N 1
ATOM 1590 C CA . GLU A 1 194 ? -14.076 -6.018 10.418 1.00 98.62 194 GLU A CA 1
ATOM 1591 C C . GLU A 1 194 ? -13.125 -4.942 9.876 1.00 98.62 194 GLU A C 1
ATOM 1593 O O . GLU A 1 194 ? -12.294 -4.397 10.612 1.00 98.62 194 GLU A O 1
ATOM 1598 N N . GLU A 1 195 ? -13.273 -4.574 8.603 1.00 97.88 195 GLU A N 1
ATOM 1599 C CA . GLU A 1 195 ? -12.492 -3.498 7.992 1.00 97.88 195 GLU A CA 1
ATOM 1600 C C . GLU A 1 195 ? -12.736 -2.149 8.687 1.00 97.88 195 GLU A C 1
ATOM 1602 O O . GLU A 1 195 ? -11.786 -1.420 8.978 1.00 97.88 195 GLU A O 1
ATOM 1607 N N . GLU A 1 196 ? -13.983 -1.807 9.012 1.00 98.19 196 GLU A N 1
ATOM 1608 C CA . GLU A 1 196 ? -14.284 -0.578 9.755 1.00 98.19 196 GLU A CA 1
ATOM 1609 C C . GLU A 1 196 ? -13.789 -0.636 11.204 1.00 98.19 196 GLU A C 1
ATOM 1611 O O . GLU A 1 196 ? -13.216 0.338 11.698 1.00 98.19 196 GLU A O 1
ATOM 1616 N N . LYS A 1 197 ? -13.914 -1.785 11.875 1.00 98.62 197 LYS A N 1
ATOM 1617 C CA . LYS A 1 197 ? -13.390 -1.994 13.229 1.00 98.62 197 LYS A CA 1
ATOM 1618 C C . LYS A 1 197 ? -11.884 -1.748 13.281 1.00 98.62 197 LYS A C 1
ATOM 1620 O O . LYS A 1 197 ? -11.422 -0.977 14.119 1.00 98.62 197 LYS A O 1
ATOM 1625 N N . THR A 1 198 ? -11.121 -2.329 12.356 1.00 98.25 198 THR A N 1
ATOM 1626 C CA . THR A 1 198 ? -9.662 -2.130 12.299 1.00 98.25 198 THR A CA 1
ATOM 1627 C C . THR A 1 198 ? -9.284 -0.671 12.023 1.00 98.25 198 THR A C 1
ATOM 1629 O O . THR A 1 198 ? -8.355 -0.147 12.644 1.00 98.25 198 THR A O 1
ATOM 1632 N N . LYS A 1 199 ? -10.026 0.037 11.157 1.00 98.50 199 LYS A N 1
ATOM 1633 C CA . LYS A 1 199 ? -9.836 1.483 10.933 1.00 98.50 199 LYS A CA 1
ATOM 1634 C C . LYS A 1 199 ? -10.138 2.297 12.191 1.00 98.50 199 LYS A C 1
ATOM 1636 O O . LYS A 1 199 ? -9.379 3.210 12.518 1.00 98.50 199 LYS A O 1
ATOM 1641 N N . LEU A 1 200 ? -11.224 1.987 12.900 1.00 98.25 200 LEU A N 1
ATOM 1642 C CA . LEU A 1 200 ? -11.591 2.651 14.152 1.00 98.25 200 LEU A CA 1
ATOM 1643 C C . LEU A 1 200 ? -10.530 2.430 15.229 1.00 98.25 200 LEU A C 1
ATOM 1645 O O . LEU A 1 200 ? -10.089 3.398 15.842 1.00 98.25 200 LEU A O 1
ATOM 1649 N N . GLU A 1 201 ? -10.065 1.196 15.414 1.00 98.25 201 GLU A N 1
ATOM 1650 C CA . GLU A 1 201 ? -8.990 0.865 16.353 1.00 98.25 201 GLU A CA 1
ATOM 1651 C C . GLU A 1 201 ? -7.697 1.618 16.018 1.00 98.25 201 GLU A C 1
ATOM 1653 O O . GLU A 1 201 ? -7.090 2.219 16.905 1.00 98.25 201 GLU A O 1
ATOM 1658 N N . ALA A 1 202 ? -7.307 1.672 14.741 1.00 97.94 202 ALA A N 1
ATOM 1659 C CA . ALA A 1 202 ? -6.142 2.435 14.296 1.00 97.94 202 ALA A CA 1
ATOM 1660 C C . ALA A 1 202 ? -6.298 3.945 14.555 1.00 97.94 202 ALA A C 1
ATOM 1662 O O . ALA A 1 202 ? -5.353 4.600 15.001 1.00 97.94 202 ALA A O 1
ATOM 1663 N N . ASN A 1 203 ? -7.491 4.499 14.325 1.00 97.25 203 ASN A N 1
ATOM 1664 C CA . ASN A 1 203 ? -7.794 5.901 14.606 1.00 97.25 203 ASN A CA 1
ATOM 1665 C C . ASN A 1 203 ? -7.755 6.202 16.108 1.00 97.25 203 ASN A C 1
ATOM 1667 O O . ASN A 1 203 ? -7.160 7.198 16.513 1.00 97.25 203 ASN A O 1
ATOM 1671 N N . VAL A 1 204 ? -8.352 5.344 16.939 1.00 97.88 204 VAL A N 1
ATOM 1672 C CA . VAL A 1 204 ? -8.318 5.468 18.403 1.00 97.88 204 VAL A CA 1
ATOM 1673 C C . VAL A 1 204 ? -6.886 5.356 18.908 1.00 97.88 204 VAL A C 1
ATOM 1675 O O . VAL A 1 204 ? -6.467 6.164 19.734 1.00 97.88 204 VAL A O 1
ATOM 1678 N N . TRP A 1 205 ? -6.108 4.408 18.385 1.00 96.38 205 TRP A N 1
ATOM 1679 C CA . TRP A 1 205 ? 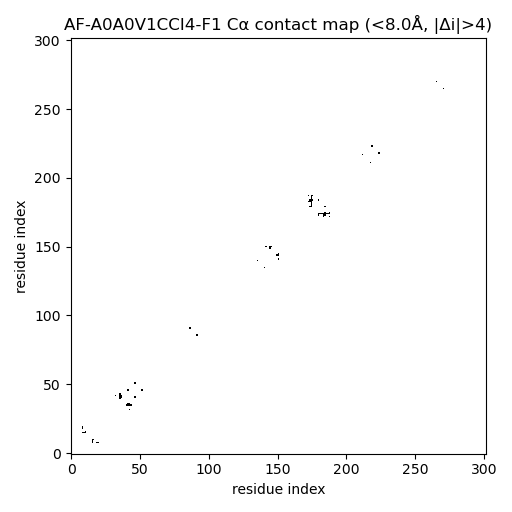-4.695 4.267 18.712 1.00 96.38 205 TRP A CA 1
ATOM 1680 C C . TRP A 1 205 ? -3.908 5.529 18.349 1.00 96.38 205 TRP A C 1
ATOM 1682 O O . TRP A 1 205 ? -3.177 6.047 19.190 1.00 96.38 205 TRP A O 1
ATOM 1692 N N . ALA A 1 206 ? -4.113 6.085 17.152 1.00 95.75 206 ALA A N 1
ATOM 1693 C CA . ALA A 1 206 ? -3.472 7.327 16.728 1.00 95.75 206 ALA A CA 1
ATOM 1694 C C . ALA A 1 206 ? -3.881 8.521 17.607 1.00 95.75 206 ALA A C 1
ATOM 1696 O O . ALA A 1 206 ? -3.026 9.301 18.017 1.00 95.75 206 ALA A O 1
ATOM 1697 N N . GLN A 1 207 ? -5.166 8.649 17.950 1.00 94.25 207 GLN A N 1
ATOM 1698 C CA . GLN A 1 207 ? -5.644 9.690 18.862 1.00 94.25 207 GLN A CA 1
ATOM 1699 C C . GLN A 1 207 ? -5.048 9.536 20.259 1.00 94.25 207 GLN A C 1
ATOM 1701 O O . GLN A 1 207 ? -4.644 10.523 20.862 1.00 94.25 207 GLN A O 1
ATOM 1706 N N . ASN A 1 208 ? -4.980 8.314 20.781 1.00 91.88 208 ASN A N 1
ATOM 1707 C CA . ASN A 1 208 ? -4.386 8.047 22.085 1.00 91.88 208 ASN A CA 1
ATOM 1708 C C . ASN A 1 208 ? -2.877 8.299 22.077 1.00 91.88 208 ASN A C 1
ATOM 1710 O O . ASN A 1 208 ? -2.366 8.833 23.051 1.00 91.88 208 ASN A O 1
ATOM 1714 N N . ALA A 1 209 ? -2.189 8.007 20.973 1.00 91.44 209 ALA A N 1
ATOM 1715 C CA . ALA A 1 209 ? -0.783 8.349 20.787 1.00 91.44 209 ALA A CA 1
ATOM 1716 C C . ALA A 1 209 ? -0.540 9.868 20.681 1.00 91.44 209 ALA A C 1
ATOM 1718 O O . ALA A 1 209 ? 0.543 10.331 21.020 1.00 91.44 209 ALA A O 1
ATOM 1719 N N . MET A 1 210 ? -1.525 10.647 20.217 1.00 87.56 210 MET A N 1
ATOM 1720 C CA . MET A 1 210 ? -1.455 12.116 20.171 1.00 87.56 210 MET A CA 1
ATOM 1721 C C . MET A 1 210 ? -1.770 12.788 21.512 1.00 87.56 210 MET A C 1
ATOM 1723 O O . MET A 1 210 ? -1.393 13.941 21.715 1.00 87.56 210 MET A O 1
ATOM 1727 N N . LYS A 1 211 ? -2.495 12.116 22.411 1.00 86.00 211 LYS A N 1
ATOM 1728 C CA . LYS A 1 211 ? -2.814 12.663 23.734 1.00 86.00 211 LYS A CA 1
ATOM 1729 C C . LYS A 1 211 ? -1.549 12.660 24.590 1.00 86.00 211 LYS A C 1
ATOM 1731 O O . LYS A 1 211 ? -0.944 11.612 24.792 1.00 86.00 211 LYS A O 1
ATOM 1736 N N . VAL A 1 212 ? -1.187 13.824 25.127 1.00 80.56 212 VAL A N 1
ATOM 1737 C CA . VAL A 1 212 ? -0.155 13.933 26.168 1.00 80.56 212 VAL A CA 1
ATOM 1738 C C . VAL A 1 212 ? -0.618 13.115 27.383 1.00 80.56 212 VAL A C 1
ATOM 1740 O O . VAL A 1 212 ? -1.792 13.224 27.766 1.00 80.56 212 VAL A O 1
ATOM 1743 N N . PRO A 1 213 ? 0.234 12.251 27.966 1.00 79.81 213 PRO A N 1
ATOM 1744 C CA . PRO A 1 213 ? -0.145 11.472 29.134 1.00 79.81 213 PRO A CA 1
ATOM 1745 C C . PRO A 1 213 ? -0.503 12.412 30.286 1.00 79.81 213 PRO A C 1
ATOM 1747 O O . PRO A 1 213 ? 0.180 13.393 30.546 1.00 79.81 213 PRO A O 1
ATOM 1750 N N . LYS A 1 214 ? -1.577 12.091 31.011 1.00 74.69 214 LYS A N 1
ATOM 1751 C CA . LYS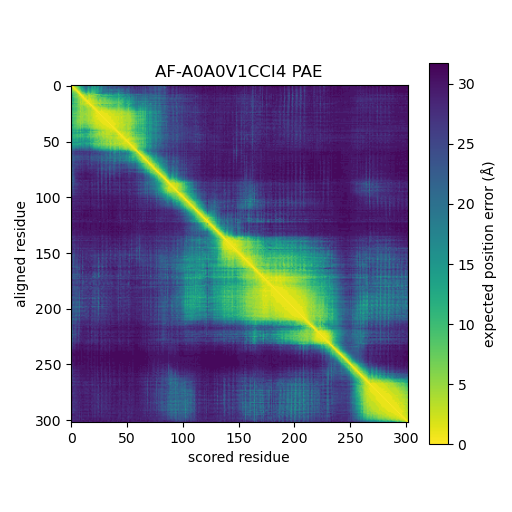 A 1 214 ? -2.137 12.951 32.071 1.00 74.69 214 LYS A CA 1
ATOM 1752 C C . LYS A 1 214 ? -1.162 13.236 33.228 1.00 74.69 214 LYS A C 1
ATOM 1754 O O . LYS A 1 214 ? -1.407 14.140 34.015 1.00 74.69 214 LYS A O 1
ATOM 1759 N N . SER A 1 215 ? -0.101 12.440 33.347 1.00 76.19 215 SER A N 1
ATOM 1760 C CA . SER A 1 215 ? 0.969 12.587 34.336 1.00 76.19 215 SER A CA 1
ATOM 1761 C C . SER A 1 215 ? 2.032 13.616 33.952 1.00 76.19 215 SER A C 1
ATOM 1763 O O . SER A 1 215 ? 2.776 14.050 34.824 1.00 76.19 215 SER A O 1
ATOM 1765 N N . GLU A 1 216 ? 2.142 13.981 32.674 1.00 70.06 216 GLU A N 1
ATOM 1766 C CA . GLU A 1 216 ? 3.093 14.994 32.221 1.00 70.06 216 GLU A CA 1
ATOM 1767 C C . GLU A 1 216 ? 2.388 16.354 32.182 1.00 70.06 216 GLU A C 1
ATOM 1769 O O . GLU A 1 216 ? 1.289 16.455 31.620 1.00 70.06 216 GLU A O 1
ATOM 1774 N N . PRO A 1 217 ? 2.970 17.410 32.782 1.00 67.12 217 PRO A N 1
ATOM 1775 C CA . PRO A 1 217 ? 2.422 18.742 32.612 1.00 67.12 217 PRO A CA 1
ATOM 1776 C C . PRO A 1 217 ? 2.467 19.086 31.120 1.00 67.12 217 PRO A C 1
ATOM 1778 O O . PRO A 1 217 ? 3.492 18.912 30.459 1.00 67.12 217 PRO A O 1
ATOM 1781 N N . MET A 1 218 ? 1.343 19.572 30.583 1.00 66.88 218 MET A N 1
ATOM 1782 C CA . MET A 1 218 ? 1.330 20.232 29.275 1.00 66.88 218 MET A CA 1
ATOM 1783 C C . MET A 1 218 ? 2.471 21.256 29.267 1.00 66.88 218 MET A C 1
ATOM 1785 O O . MET A 1 218 ? 2.672 21.899 30.291 1.00 66.88 218 MET A O 1
ATOM 1789 N N . ALA A 1 219 ? 3.221 21.389 28.169 1.00 72.31 219 ALA A N 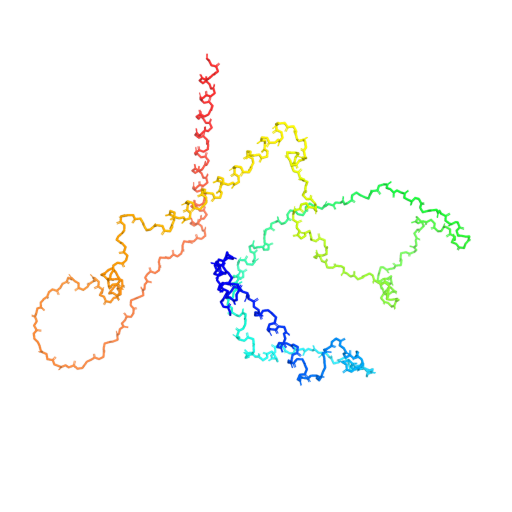1
ATOM 1790 C CA . ALA A 1 219 ? 4.410 22.241 28.106 1.00 72.31 219 ALA A CA 1
ATOM 1791 C C . ALA A 1 219 ? 4.107 23.707 28.493 1.00 72.31 219 ALA A C 1
ATOM 1793 O O . ALA A 1 219 ? 3.770 24.534 27.646 1.00 72.31 219 ALA A O 1
ATOM 1794 N N . THR A 1 220 ? 4.205 24.010 29.788 1.00 78.88 220 THR A N 1
ATOM 1795 C CA . THR A 1 220 ? 4.057 25.343 30.371 1.00 78.88 220 THR A CA 1
ATOM 1796 C C . THR A 1 220 ? 5.300 26.163 30.046 1.00 78.88 220 THR A C 1
ATOM 1798 O O . THR A 1 220 ? 6.380 25.615 29.802 1.00 78.88 220 THR A O 1
ATOM 1801 N N . GLU A 1 221 ? 5.173 27.487 30.077 1.00 82.75 221 GLU A N 1
ATOM 1802 C CA . GLU A 1 221 ? 6.291 28.410 29.859 1.00 82.75 221 GLU A CA 1
ATOM 1803 C C . GLU A 1 221 ? 7.483 28.110 30.780 1.00 82.75 221 GLU A C 1
ATOM 1805 O O . GLU A 1 221 ? 8.620 28.153 30.326 1.00 82.75 221 GLU A O 1
ATOM 1810 N N . GLU A 1 222 ? 7.233 27.683 32.020 1.00 84.06 222 GLU A N 1
ATOM 1811 C CA . GLU A 1 222 ? 8.265 27.263 32.977 1.00 84.06 222 GLU A CA 1
ATOM 1812 C C . GLU A 1 222 ? 9.055 26.031 32.516 1.00 84.06 222 GLU A C 1
ATOM 1814 O O . GLU A 1 222 ? 10.274 25.996 32.657 1.00 84.06 222 GLU A O 1
ATOM 1819 N N . SER A 1 223 ? 8.391 25.030 31.923 1.00 83.25 223 SER A N 1
ATOM 1820 C CA . SER A 1 223 ? 9.064 23.841 31.378 1.00 83.25 223 SER A CA 1
ATOM 1821 C C . SER A 1 223 ? 9.931 24.217 30.181 1.00 83.25 223 SER A C 1
ATOM 1823 O O . SER A 1 223 ? 11.064 23.763 30.066 1.00 83.25 223 SER A O 1
ATOM 1825 N N . ARG A 1 224 ? 9.424 25.104 29.317 1.00 84.69 224 ARG A N 1
ATOM 1826 C CA . ARG A 1 224 ? 10.169 25.628 28.168 1.00 84.69 224 ARG A CA 1
ATOM 1827 C C . ARG A 1 224 ? 11.373 26.463 28.606 1.00 84.69 224 ARG A C 1
ATOM 1829 O O . ARG A 1 224 ? 12.444 26.355 28.018 1.00 84.69 224 ARG A O 1
ATOM 1836 N N . LEU A 1 225 ? 11.205 27.285 29.637 1.00 88.69 225 LEU A N 1
ATOM 1837 C CA . LEU A 1 225 ? 12.273 28.090 30.218 1.00 88.69 225 LEU A CA 1
ATOM 1838 C C . LEU A 1 225 ? 13.312 27.179 30.885 1.00 88.69 225 LEU A C 1
ATOM 1840 O O . LEU A 1 225 ? 14.502 27.360 30.659 1.00 88.69 225 LEU A O 1
ATOM 1844 N N . LYS A 1 226 ? 12.883 26.128 31.594 1.00 85.00 226 LYS A N 1
ATOM 1845 C CA . LYS A 1 226 ? 13.767 25.095 32.148 1.00 85.00 226 LYS A CA 1
ATOM 1846 C C . LYS A 1 226 ? 14.566 24.368 31.067 1.00 85.00 226 LYS A C 1
ATOM 1848 O O . LYS A 1 226 ? 15.762 24.196 31.249 1.00 85.00 226 LYS A O 1
ATOM 1853 N N . GLU A 1 227 ? 13.955 24.017 29.935 1.00 87.56 227 GLU A N 1
ATOM 1854 C CA . GLU A 1 227 ? 14.661 23.449 28.775 1.00 87.56 227 GLU A CA 1
ATOM 1855 C C . GLU A 1 227 ? 15.678 24.428 28.169 1.00 87.56 227 GLU A C 1
ATOM 1857 O O . GLU A 1 227 ? 16.775 24.016 27.806 1.00 87.56 227 GLU A O 1
ATOM 1862 N N . MET A 1 228 ? 15.345 25.723 28.078 1.00 84.81 228 MET A N 1
ATOM 1863 C CA . MET A 1 228 ? 16.268 26.759 27.589 1.00 84.81 228 MET A CA 1
ATOM 1864 C C . MET A 1 228 ? 17.424 27.032 28.560 1.00 84.81 228 MET A C 1
ATOM 1866 O O . MET A 1 228 ? 18.521 27.367 28.119 1.00 84.81 228 MET A O 1
ATOM 1870 N N . MET A 1 229 ? 17.187 26.895 29.865 1.00 83.69 229 MET A N 1
ATOM 1871 C CA . MET A 1 229 ? 18.218 27.009 30.901 1.00 83.69 229 MET A CA 1
ATOM 1872 C C . MET A 1 229 ? 19.058 25.733 31.037 1.00 83.69 229 MET A C 1
ATOM 1874 O O . MET A 1 229 ? 20.185 25.786 31.531 1.00 83.69 229 MET A O 1
ATOM 1878 N N . GLN A 1 230 ? 18.538 24.580 30.614 1.00 80.31 230 GLN A N 1
ATOM 1879 C CA . GLN A 1 230 ? 19.240 23.309 30.722 1.00 80.31 230 GLN A CA 1
ATOM 1880 C C . GLN A 1 230 ? 20.429 23.280 29.751 1.00 80.31 230 GLN A C 1
ATOM 1882 O O . GLN A 1 230 ? 20.270 23.337 28.534 1.00 80.31 230 GLN A O 1
ATOM 1887 N N . GLY A 1 231 ? 21.640 23.201 30.307 1.00 75.19 231 GLY A N 1
ATOM 1888 C CA . GLY A 1 231 ? 22.898 23.349 29.567 1.00 75.19 231 GLY A CA 1
ATOM 1889 C C . GLY A 1 231 ? 23.494 24.763 29.590 1.00 75.19 231 GLY A C 1
ATOM 1890 O O . GLY A 1 231 ? 24.564 24.953 29.019 1.00 75.19 231 GLY A O 1
ATOM 1891 N N . LEU A 1 232 ? 22.833 25.732 30.241 1.00 75.94 232 LEU A N 1
ATOM 1892 C CA . LEU A 1 232 ? 23.407 27.044 30.571 1.00 75.94 232 LEU A CA 1
ATOM 1893 C C . LEU A 1 232 ? 23.998 27.073 31.992 1.00 75.94 232 LEU A C 1
ATOM 1895 O O . LEU A 1 232 ? 24.982 27.766 32.223 1.00 75.94 232 LEU A O 1
ATOM 1899 N N . VAL A 1 233 ? 23.416 26.308 32.922 1.00 61.19 233 VAL A N 1
ATOM 1900 C CA . VAL A 1 233 ? 23.925 26.120 34.290 1.00 61.19 233 VAL A CA 1
ATOM 1901 C C . VAL A 1 233 ? 24.461 24.692 34.411 1.00 61.19 233 VAL A C 1
ATOM 1903 O O . VAL A 1 233 ? 23.684 23.738 34.346 1.00 61.19 233 VAL A O 1
ATOM 1906 N N . ASP A 1 234 ? 25.779 24.531 34.545 1.00 57.56 234 ASP A N 1
ATOM 1907 C CA . ASP A 1 234 ? 26.390 23.246 34.892 1.00 57.56 234 ASP A CA 1
ATOM 1908 C C . ASP A 1 234 ? 26.149 22.994 36.391 1.00 57.56 234 ASP A C 1
ATOM 1910 O O . ASP A 1 234 ? 26.694 23.685 37.248 1.00 57.56 234 ASP A O 1
ATOM 1914 N N . GLU A 1 235 ? 25.350 21.981 36.739 1.00 58.25 235 GLU A N 1
ATOM 1915 C CA . GLU A 1 235 ? 25.083 21.575 38.136 1.00 58.25 235 GLU A CA 1
ATOM 1916 C C . GLU A 1 235 ? 26.345 21.081 38.892 1.00 58.25 235 GLU A C 1
ATOM 1918 O O . GLU A 1 235 ? 26.239 20.593 40.014 1.00 58.25 235 GLU A O 1
ATOM 1923 N N . SER A 1 236 ? 27.547 21.193 38.307 1.00 54.28 236 SER A N 1
ATOM 1924 C CA . SER A 1 236 ? 28.815 20.853 38.965 1.00 54.28 236 SER A CA 1
ATOM 1925 C C . SER A 1 236 ? 29.427 21.976 39.805 1.00 54.28 236 SER A C 1
ATOM 1927 O O . SER A 1 236 ? 30.362 21.685 40.543 1.00 54.28 236 SER A O 1
ATOM 1929 N N . ASP A 1 237 ? 28.915 23.208 39.729 1.00 53.97 237 ASP A N 1
ATOM 1930 C CA . ASP A 1 237 ? 29.461 24.359 40.477 1.00 53.97 237 ASP A CA 1
ATOM 1931 C C . ASP A 1 237 ? 28.639 24.718 41.731 1.00 53.97 237 ASP A C 1
ATOM 1933 O O . ASP A 1 237 ? 28.800 25.786 42.316 1.00 53.97 237 ASP A O 1
ATOM 1937 N N . ALA A 1 238 ? 27.753 23.820 42.174 1.00 51.78 238 ALA A N 1
ATOM 1938 C CA . ALA A 1 238 ? 26.919 24.009 43.363 1.00 51.78 238 ALA A CA 1
ATOM 1939 C C . ALA A 1 238 ? 27.468 23.312 44.624 1.00 51.78 238 ALA A C 1
ATOM 1941 O O . ALA A 1 238 ? 26.692 22.961 45.512 1.00 51.78 238 ALA A O 1
ATOM 1942 N N . ASP A 1 239 ? 28.786 23.113 44.721 1.00 49.47 239 ASP A N 1
ATOM 1943 C CA . ASP A 1 239 ? 29.439 22.775 45.991 1.00 49.47 239 ASP A CA 1
ATOM 1944 C C . ASP A 1 239 ? 30.737 23.581 46.156 1.00 49.47 239 ASP A C 1
ATOM 1946 O O . ASP A 1 239 ? 31.778 23.247 45.590 1.00 49.47 239 ASP A O 1
ATOM 1950 N N . GLY A 1 240 ? 30.658 24.695 46.890 1.00 37.53 240 GLY A N 1
ATOM 1951 C CA . GLY A 1 240 ? 31.805 25.564 47.173 1.00 37.53 240 GLY A CA 1
ATOM 1952 C C . GLY A 1 240 ? 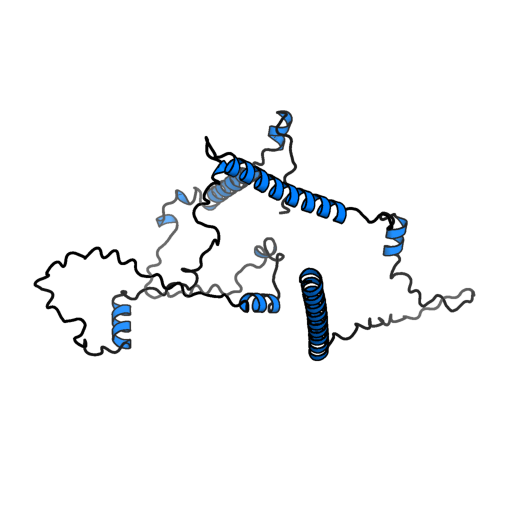31.406 27.014 47.440 1.00 37.53 240 GLY A C 1
ATOM 1953 O O . GLY A 1 240 ? 31.415 27.835 46.532 1.00 37.53 240 GLY A O 1
ATOM 1954 N N . GLY A 1 241 ? 31.017 27.323 48.678 1.00 39.91 241 GLY A N 1
ATOM 1955 C CA . GLY A 1 241 ? 30.549 28.654 49.074 1.00 39.91 241 GLY A CA 1
ATOM 1956 C C . GLY A 1 241 ? 31.615 29.757 49.142 1.00 39.91 241 GLY A C 1
ATOM 1957 O O . GLY A 1 241 ? 32.808 29.518 48.987 1.00 39.91 241 GLY A O 1
ATOM 1958 N N . GLY A 1 242 ? 31.145 30.962 49.490 1.00 34.41 242 GLY A N 1
ATOM 1959 C CA . GLY A 1 242 ? 31.972 32.061 50.001 1.00 34.41 242 GLY A CA 1
ATOM 1960 C C . GLY A 1 242 ? 31.870 33.366 49.207 1.00 34.41 242 GLY A C 1
ATOM 1961 O O . GLY A 1 242 ? 32.451 33.501 48.140 1.00 34.41 242 GLY A O 1
ATOM 1962 N N . VAL A 1 243 ? 31.162 34.347 49.771 1.00 34.97 243 VAL A N 1
ATOM 1963 C CA . VAL A 1 243 ? 31.156 35.768 49.372 1.00 34.97 243 VAL A CA 1
ATOM 1964 C C . VAL A 1 243 ? 32.548 36.395 49.550 1.00 34.97 243 VAL A C 1
ATOM 1966 O O . VAL A 1 243 ? 33.120 36.228 50.623 1.00 34.97 243 VAL A O 1
ATOM 1969 N N . SER A 1 244 ? 33.028 37.196 48.584 1.00 26.80 244 SER A N 1
ATOM 1970 C CA . SER A 1 244 ? 33.772 38.451 48.843 1.00 26.80 244 SER A CA 1
ATOM 1971 C C . SER A 1 244 ? 33.990 39.306 47.577 1.00 26.80 244 SER A C 1
ATOM 1973 O O . SER A 1 244 ? 34.306 38.781 46.517 1.00 26.80 244 SER A O 1
ATOM 1975 N N . SER A 1 245 ? 33.824 40.617 47.783 1.00 28.53 245 SER A N 1
ATOM 1976 C CA . SER A 1 245 ? 34.071 41.836 46.987 1.00 28.53 245 SER A CA 1
ATOM 1977 C C . SER A 1 245 ? 35.222 41.907 45.967 1.00 28.53 245 SER A C 1
ATOM 1979 O O . SER A 1 245 ? 36.275 41.317 46.185 1.00 28.53 245 SER A O 1
ATOM 1981 N N . ASP A 1 246 ? 34.963 42.760 44.955 1.00 30.70 246 ASP A N 1
ATOM 1982 C CA . ASP A 1 246 ? 35.812 43.651 44.121 1.00 30.70 246 ASP A CA 1
ATOM 1983 C C . ASP A 1 246 ? 37.316 43.360 43.952 1.00 30.70 246 ASP A C 1
ATOM 1985 O O . ASP A 1 246 ? 38.064 43.391 44.923 1.00 30.70 246 ASP A O 1
ATOM 1989 N N . ASP A 1 247 ? 37.772 43.189 42.698 1.00 29.09 247 ASP A N 1
ATOM 1990 C CA . ASP A 1 247 ? 38.594 44.173 41.953 1.00 29.09 247 ASP A CA 1
ATOM 1991 C C . ASP A 1 247 ? 39.003 43.639 40.553 1.00 29.09 247 ASP A C 1
ATOM 1993 O O . ASP A 1 247 ? 39.170 42.438 40.335 1.00 29.09 247 ASP A O 1
ATOM 1997 N N . GLU A 1 248 ? 39.140 44.557 39.592 1.00 36.78 248 GLU A N 1
ATOM 1998 C CA . GLU A 1 248 ? 39.453 44.357 38.163 1.00 36.78 248 GLU A CA 1
ATOM 1999 C C . GLU A 1 248 ? 40.877 43.823 37.895 1.00 36.78 248 GLU A C 1
ATOM 2001 O O . GLU A 1 248 ? 41.855 44.436 38.322 1.00 36.78 248 GLU A O 1
ATOM 2006 N N . ALA A 1 249 ? 41.017 42.759 37.086 1.00 30.41 249 ALA A N 1
ATOM 2007 C CA . ALA A 1 249 ? 42.212 42.514 36.263 1.00 30.41 249 ALA A CA 1
ATOM 2008 C C . ALA A 1 249 ? 41.989 41.436 35.182 1.00 30.41 249 ALA A C 1
ATOM 2010 O O . ALA A 1 249 ? 41.613 40.296 35.447 1.00 30.41 249 ALA A O 1
ATOM 2011 N N . SER A 1 250 ? 42.322 41.797 33.944 1.00 40.09 250 SER A N 1
ATOM 2012 C CA . SER A 1 250 ? 42.331 40.969 32.737 1.00 40.09 250 SER A CA 1
ATOM 2013 C C . SER A 1 250 ? 43.214 39.712 32.823 1.00 40.09 250 SER A C 1
ATOM 2015 O O . SER A 1 250 ? 44.426 39.852 32.986 1.00 40.09 250 SER A O 1
ATOM 2017 N N . VAL A 1 251 ? 42.666 38.521 32.541 1.00 34.03 251 VAL A N 1
ATOM 2018 C CA . VAL A 1 251 ? 43.412 37.370 31.984 1.00 34.03 251 VAL A CA 1
ATOM 2019 C C . VAL A 1 251 ? 42.482 36.529 31.097 1.00 34.03 251 VAL A C 1
ATOM 2021 O O . VAL A 1 251 ? 41.399 36.123 31.505 1.00 34.03 251 VAL A O 1
ATOM 2024 N N . GLU A 1 252 ? 42.916 36.265 29.865 1.00 47.00 252 GLU A N 1
ATOM 2025 C CA . GLU A 1 252 ? 42.265 35.373 28.901 1.00 47.00 252 GLU A CA 1
ATOM 2026 C C . GLU A 1 252 ? 42.153 33.938 29.445 1.00 47.00 252 GLU A C 1
ATOM 2028 O O . GLU A 1 252 ? 43.150 33.214 29.513 1.00 47.00 252 GLU A O 1
ATOM 2033 N N . GLU A 1 253 ? 40.941 33.473 29.760 1.00 43.78 253 GLU A N 1
ATOM 2034 C CA . GLU A 1 253 ? 40.731 32.073 30.133 1.00 43.78 253 GLU A CA 1
ATOM 2035 C C . GLU A 1 253 ? 40.234 31.244 28.939 1.00 43.78 253 GLU A C 1
ATOM 2037 O O . GLU A 1 253 ? 39.100 31.336 28.461 1.00 43.78 253 GLU A O 1
ATOM 2042 N N . LYS A 1 254 ? 41.135 30.411 28.409 1.00 44.47 254 LYS A N 1
ATOM 2043 C CA . LYS A 1 254 ? 40.834 29.421 27.372 1.00 44.47 254 LYS A CA 1
ATOM 2044 C C . LYS A 1 254 ? 39.804 28.420 27.894 1.00 44.47 254 LYS A C 1
ATOM 2046 O O . LYS A 1 254 ? 40.141 27.525 28.665 1.00 44.47 254 LYS A O 1
ATOM 2051 N N . VAL A 1 255 ? 38.586 28.489 27.359 1.00 42.38 255 VAL A N 1
ATOM 2052 C CA . VAL A 1 255 ? 37.531 27.486 27.566 1.00 42.38 255 VAL A CA 1
ATOM 2053 C C . VAL A 1 255 ? 38.010 26.114 27.077 1.00 42.38 255 VAL A C 1
ATOM 2055 O O . VAL A 1 255 ? 37.982 25.793 25.882 1.00 42.38 255 VAL A O 1
ATOM 2058 N N . GLN A 1 256 ? 38.459 25.272 28.007 1.00 54.16 256 GLN A N 1
ATOM 2059 C CA . GLN A 1 256 ? 38.740 23.870 27.730 1.00 54.16 256 GLN A CA 1
ATOM 2060 C C . GLN A 1 256 ? 37.413 23.130 27.552 1.00 54.16 256 GLN A C 1
ATOM 2062 O O . GLN A 1 256 ? 36.733 22.774 28.510 1.00 54.16 256 GLN A O 1
ATOM 2067 N N . LYS A 1 257 ? 37.038 22.867 26.296 1.00 45.38 257 LYS A N 1
ATOM 2068 C CA . LYS A 1 257 ? 35.887 22.019 25.963 1.00 45.38 257 LYS A CA 1
ATOM 2069 C C . LYS A 1 257 ? 36.077 20.629 26.584 1.00 45.38 257 LYS A C 1
ATOM 2071 O O . LYS A 1 257 ? 36.864 19.823 26.075 1.00 45.38 257 LYS A O 1
ATOM 2076 N N . ARG A 1 258 ? 35.334 20.323 27.652 1.00 54.88 258 ARG A N 1
ATOM 2077 C CA . ARG A 1 258 ? 35.237 18.966 28.207 1.00 54.88 258 ARG A CA 1
ATOM 2078 C C . ARG A 1 258 ? 34.651 18.048 27.132 1.00 54.88 258 ARG A C 1
ATOM 2080 O O . ARG A 1 258 ? 33.549 18.254 26.628 1.00 54.88 258 ARG A O 1
ATOM 2087 N N . LYS A 1 259 ? 35.425 17.044 26.717 1.00 58.94 259 LYS A N 1
ATOM 2088 C CA . LYS A 1 259 ? 34.993 16.061 25.716 1.00 58.94 259 LYS A CA 1
ATOM 2089 C C . LYS A 1 259 ? 33.910 15.184 26.341 1.00 58.94 259 LYS A C 1
ATOM 2091 O O . LYS A 1 259 ? 34.199 14.447 27.279 1.00 58.94 259 LYS A O 1
ATOM 2096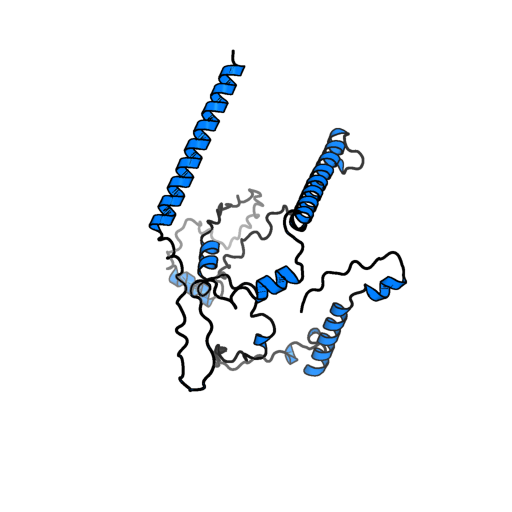 N N . ALA A 1 260 ? 32.696 15.224 25.795 1.00 55.31 260 ALA A N 1
ATOM 2097 C CA . ALA A 1 260 ? 31.640 14.283 26.152 1.00 55.31 260 ALA A CA 1
ATOM 2098 C C . ALA A 1 260 ? 32.164 12.843 26.015 1.00 55.31 260 ALA A C 1
ATOM 2100 O O . ALA A 1 260 ? 32.603 12.425 24.936 1.00 55.31 260 ALA A O 1
ATOM 2101 N N . VAL A 1 261 ? 32.132 12.081 27.111 1.00 55.53 261 VAL A N 1
ATOM 2102 C CA . VAL A 1 261 ? 32.472 10.657 27.101 1.00 55.53 261 VAL A CA 1
ATOM 2103 C C . VAL A 1 261 ? 31.344 9.926 26.379 1.00 55.53 261 VAL A C 1
ATOM 2105 O O . VAL A 1 261 ? 30.364 9.489 26.970 1.00 55.53 261 VAL A O 1
ATOM 2108 N N . CYS A 1 262 ? 31.461 9.815 25.056 1.00 58.12 262 CYS A N 1
ATOM 2109 C CA . CYS A 1 262 ? 30.602 8.937 24.277 1.00 58.12 262 CYS A CA 1
ATOM 2110 C C . CYS A 1 262 ? 30.856 7.503 24.749 1.00 58.12 262 CYS A C 1
ATOM 2112 O O . CYS A 1 262 ? 31.956 6.974 24.555 1.00 58.12 262 CYS A O 1
ATOM 2114 N N . GLU A 1 263 ? 29.840 6.856 25.323 1.00 70.88 263 GLU A N 1
ATOM 2115 C CA . GLU A 1 263 ? 29.895 5.429 25.623 1.00 70.88 263 GLU A CA 1
ATOM 2116 C C . GLU A 1 263 ? 30.410 4.669 24.395 1.00 70.88 263 GLU A C 1
ATOM 2118 O O . GLU A 1 263 ? 29.878 4.778 23.279 1.00 70.88 263 GLU A O 1
ATOM 2123 N N . LYS A 1 264 ? 31.508 3.928 24.579 1.00 75.94 264 LYS A N 1
ATOM 2124 C CA . LYS A 1 264 ? 32.170 3.227 23.479 1.00 75.94 264 LYS A CA 1
ATOM 2125 C C . LYS A 1 264 ? 31.166 2.270 22.838 1.00 75.94 264 LYS A C 1
ATOM 2127 O O . LYS A 1 264 ? 30.579 1.408 23.494 1.00 75.94 264 LYS A O 1
ATOM 2132 N N . ARG A 1 265 ? 30.970 2.406 21.524 1.00 76.62 265 ARG A N 1
ATOM 2133 C CA . ARG A 1 265 ? 30.053 1.553 20.757 1.00 76.62 265 ARG A CA 1
ATOM 2134 C C . ARG A 1 265 ? 30.371 0.076 20.996 1.00 76.62 265 ARG A C 1
ATOM 2136 O O . ARG A 1 265 ? 31.481 -0.373 20.726 1.00 76.62 265 ARG A O 1
ATOM 2143 N N . LYS A 1 266 ? 29.354 -0.695 21.400 1.00 80.25 266 LYS A N 1
ATOM 2144 C CA . LYS A 1 266 ? 29.459 -2.153 21.589 1.00 80.25 266 LYS A CA 1
ATOM 2145 C C . LYS A 1 266 ? 30.060 -2.826 20.361 1.00 80.25 266 LYS A C 1
ATOM 2147 O O . LYS A 1 266 ? 29.557 -2.629 19.243 1.00 80.25 266 LYS A O 1
ATOM 2152 N N . THR A 1 267 ? 31.073 -3.656 20.593 1.00 88.31 267 THR A N 1
ATOM 2153 C CA . THR A 1 267 ? 31.758 -4.429 19.552 1.00 88.31 267 THR A CA 1
ATOM 2154 C C . THR A 1 267 ? 30.814 -5.452 18.913 1.00 88.31 267 THR A C 1
ATOM 2156 O O . THR A 1 267 ? 29.774 -5.822 19.470 1.00 88.31 267 THR A O 1
ATOM 2159 N N . VAL A 1 268 ? 31.159 -5.939 17.718 1.00 88.81 268 VAL A N 1
ATOM 2160 C CA . VAL A 1 268 ? 30.355 -6.947 17.001 1.00 88.81 268 VAL A CA 1
ATOM 2161 C C . VAL A 1 268 ? 30.192 -8.228 17.833 1.00 88.81 268 VAL A C 1
ATOM 2163 O O . VAL A 1 268 ? 29.104 -8.804 17.852 1.00 88.81 268 VAL A O 1
ATOM 2166 N N . ALA A 1 269 ? 31.227 -8.629 18.580 1.00 93.38 269 ALA A N 1
ATOM 2167 C CA . ALA A 1 269 ? 31.189 -9.784 19.478 1.00 93.38 269 ALA A CA 1
ATOM 2168 C C . ALA A 1 269 ? 30.166 -9.607 20.615 1.00 93.38 269 ALA A C 1
ATOM 2170 O O . ALA A 1 269 ? 29.335 -10.487 20.841 1.00 93.38 269 ALA A O 1
ATOM 2171 N N . GLN A 1 270 ? 30.140 -8.437 21.264 1.00 91.81 270 GLN A N 1
ATOM 2172 C CA . GLN A 1 270 ? 29.163 -8.126 22.315 1.00 91.81 270 GLN A CA 1
ATOM 2173 C C . GLN A 1 270 ? 27.720 -8.129 21.783 1.00 91.81 270 GLN A C 1
ATOM 2175 O O . GLN A 1 270 ? 26.807 -8.626 22.447 1.00 91.81 270 GLN A O 1
ATOM 2180 N N . ARG A 1 271 ? 27.498 -7.638 20.554 1.00 90.00 271 ARG A N 1
ATOM 2181 C CA . ARG A 1 271 ? 26.175 -7.684 19.902 1.00 90.00 271 ARG A CA 1
ATOM 2182 C C . ARG A 1 271 ? 25.739 -9.114 19.583 1.00 90.00 271 ARG A C 1
ATOM 2184 O O . ARG A 1 271 ? 24.586 -9.457 19.838 1.00 90.00 271 ARG A O 1
ATOM 2191 N N . LYS A 1 272 ? 26.649 -9.951 19.068 1.00 93.62 272 LYS A N 1
ATOM 2192 C CA . LYS A 1 272 ? 26.383 -11.377 18.808 1.00 93.62 272 LYS A CA 1
ATOM 2193 C C . LYS A 1 272 ? 26.056 -12.130 20.101 1.0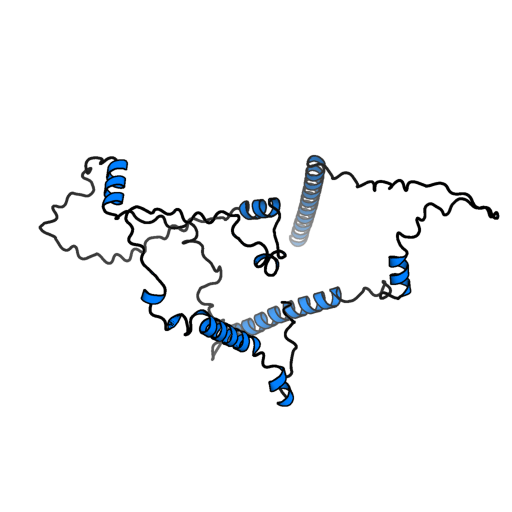0 93.62 272 LYS A C 1
ATOM 2195 O O . LYS A 1 272 ? 25.076 -12.868 20.126 1.00 93.62 272 LYS A O 1
ATOM 2200 N N . ARG A 1 273 ? 26.795 -11.882 21.191 1.00 94.25 273 ARG A N 1
ATOM 2201 C CA . ARG A 1 273 ? 26.528 -12.490 22.507 1.00 94.25 273 ARG A CA 1
ATOM 2202 C C . ARG A 1 273 ? 25.140 -12.117 23.036 1.00 94.25 273 ARG A C 1
ATOM 2204 O O . ARG A 1 273 ? 24.382 -13.007 23.404 1.00 94.25 273 ARG A O 1
ATOM 2211 N N . LYS A 1 274 ? 24.759 -10.833 22.981 1.00 93.38 274 LYS A N 1
ATOM 2212 C CA . LYS A 1 274 ? 23.416 -10.375 23.389 1.00 93.38 274 LYS A CA 1
ATOM 2213 C C . LYS A 1 274 ? 22.301 -10.998 22.538 1.00 93.38 274 LYS A C 1
ATOM 2215 O O . LYS A 1 274 ? 21.262 -11.378 23.066 1.00 93.38 274 LYS A O 1
ATOM 2220 N N . LEU A 1 275 ? 22.516 -11.124 21.228 1.00 94.12 275 LEU A N 1
ATOM 2221 C CA . LEU A 1 275 ? 21.556 -11.756 20.320 1.00 94.12 275 LEU A CA 1
ATOM 2222 C C . LEU A 1 275 ? 21.383 -13.250 20.624 1.00 94.12 275 LEU A C 1
ATOM 2224 O O . LEU A 1 275 ? 20.254 -13.736 20.628 1.00 94.12 275 LEU A O 1
ATOM 2228 N N . ASN A 1 276 ? 22.474 -13.962 20.912 1.00 94.38 276 ASN A N 1
ATOM 2229 C CA . ASN A 1 276 ? 22.424 -15.374 21.286 1.00 94.38 276 ASN A CA 1
ATOM 2230 C C . ASN A 1 276 ? 21.714 -15.585 22.630 1.00 94.38 276 ASN A C 1
ATOM 2232 O O . ASN A 1 276 ? 20.879 -16.480 22.719 1.00 94.38 276 ASN A O 1
ATOM 2236 N N . LEU A 1 277 ? 21.969 -14.731 23.628 1.00 96.56 277 LEU A N 1
ATOM 2237 C CA . LEU A 1 277 ? 21.251 -14.760 24.910 1.00 96.56 277 LEU A CA 1
ATOM 2238 C C . LEU A 1 277 ? 19.744 -14.555 24.715 1.00 96.56 277 LEU A C 1
ATOM 2240 O O . LEU A 1 277 ? 18.956 -15.391 25.146 1.00 96.56 277 LEU A O 1
ATOM 2244 N N . LYS A 1 278 ? 19.344 -13.534 23.944 1.00 96.25 278 LYS A N 1
ATOM 2245 C CA . LYS A 1 278 ? 17.929 -13.276 23.635 1.00 96.25 278 LYS A CA 1
ATOM 2246 C C . LYS A 1 278 ? 17.263 -14.457 22.919 1.00 96.25 278 LYS A C 1
ATOM 2248 O O . LYS A 1 278 ? 16.126 -14.808 23.217 1.00 96.25 278 LYS A O 1
ATOM 2253 N N . LYS A 1 279 ? 17.961 -15.096 21.972 1.00 95.50 279 LYS A N 1
ATOM 2254 C CA . LYS A 1 279 ? 17.457 -16.304 21.297 1.00 95.50 279 LYS A CA 1
ATOM 2255 C C . LYS A 1 279 ? 17.320 -17.487 22.258 1.00 95.50 279 LYS A C 1
ATOM 2257 O O . LYS A 1 279 ? 16.360 -18.242 22.143 1.00 95.50 279 LYS A O 1
ATOM 2262 N N . ALA A 1 280 ? 18.260 -17.659 23.186 1.00 96.06 280 ALA A N 1
ATOM 2263 C CA . ALA A 1 280 ? 18.197 -18.716 24.192 1.00 96.06 280 ALA A CA 1
ATOM 2264 C C . ALA A 1 280 ? 17.018 -18.508 25.156 1.00 96.06 280 ALA A C 1
ATOM 2266 O O . ALA A 1 280 ? 16.296 -19.457 25.443 1.00 96.06 280 ALA A O 1
ATOM 2267 N N . GLU A 1 281 ? 16.769 -17.271 25.590 1.00 96.00 281 GLU A N 1
ATOM 2268 C CA . GLU A 1 281 ? 15.593 -16.909 26.393 1.00 96.00 281 GLU A CA 1
ATOM 2269 C C . GLU A 1 281 ? 14.288 -17.202 25.649 1.00 96.00 281 GLU A C 1
ATOM 2271 O O . GLU A 1 281 ? 13.406 -17.855 26.198 1.00 96.00 281 GLU A O 1
ATOM 2276 N N . GLN A 1 282 ? 14.191 -16.815 24.372 1.00 94.12 282 GLN A N 1
ATOM 2277 C CA . GLN A 1 282 ? 13.022 -17.119 23.540 1.00 94.12 282 GLN A CA 1
ATOM 2278 C C . GLN A 1 282 ? 12.769 -18.626 23.420 1.00 94.12 282 GLN A C 1
ATOM 2280 O O . GLN A 1 282 ? 11.624 -19.057 23.537 1.00 94.12 282 GLN A O 1
ATOM 2285 N N . ARG A 1 283 ? 13.825 -19.434 23.242 1.00 95.12 283 ARG A N 1
ATOM 2286 C CA . ARG A 1 283 ? 13.722 -20.903 23.223 1.00 95.12 283 ARG A CA 1
ATOM 2287 C C . ARG A 1 283 ? 13.216 -21.453 24.556 1.00 95.12 283 ARG A C 1
ATOM 2289 O O . ARG A 1 283 ? 12.283 -22.245 24.551 1.00 95.12 283 ARG A O 1
ATOM 2296 N N . LYS A 1 284 ? 13.762 -20.983 25.684 1.00 96.25 284 LYS A N 1
ATOM 2297 C CA . LYS A 1 284 ? 13.305 -21.381 27.028 1.00 96.25 284 LYS A CA 1
ATOM 2298 C C . LYS A 1 284 ? 11.841 -21.006 27.266 1.00 96.25 284 LYS A C 1
ATOM 2300 O O . LYS A 1 284 ? 11.079 -21.808 27.794 1.00 96.25 284 LYS A O 1
ATOM 2305 N N . CYS A 1 285 ? 11.428 -19.802 26.870 1.00 94.38 285 CYS A N 1
ATOM 2306 C CA . CYS A 1 285 ? 10.033 -19.371 26.968 1.00 94.38 285 CYS A CA 1
ATOM 2307 C C . CYS A 1 285 ? 9.106 -20.224 26.095 1.00 94.38 285 CYS A C 1
ATOM 2309 O O . CYS A 1 285 ? 8.021 -20.584 26.544 1.00 94.38 285 CYS A O 1
ATOM 2311 N N . PHE A 1 286 ? 9.525 -20.563 24.874 1.00 95.44 286 PHE A N 1
ATOM 2312 C CA . PHE A 1 286 ? 8.765 -21.439 23.984 1.00 95.44 286 PHE A CA 1
ATOM 2313 C C . PHE A 1 286 ? 8.607 -22.845 24.572 1.00 95.44 286 PHE A C 1
ATOM 2315 O O . PHE A 1 286 ? 7.500 -23.368 24.611 1.00 95.44 286 PHE A O 1
ATOM 2322 N N . GLU A 1 287 ? 9.684 -23.424 25.102 1.00 96.06 287 GLU A N 1
ATOM 2323 C CA . GLU A 1 287 ? 9.652 -24.747 25.728 1.00 96.06 287 GLU A CA 1
ATOM 2324 C C . GLU A 1 287 ? 8.743 -24.773 26.964 1.00 96.06 287 GLU A C 1
ATOM 2326 O O . GLU A 1 287 ? 7.935 -25.684 27.109 1.00 96.06 287 GLU A O 1
ATOM 2331 N N . LYS A 1 288 ? 8.792 -23.735 27.812 1.00 95.69 288 LYS A N 1
ATOM 2332 C CA . LYS A 1 288 ? 7.858 -23.592 28.941 1.00 95.69 288 LYS A CA 1
ATOM 2333 C C . LYS A 1 288 ? 6.404 -23.544 28.475 1.00 95.69 288 LYS A C 1
ATOM 2335 O O . LYS A 1 288 ? 5.580 -24.250 29.039 1.00 95.69 288 LYS A O 1
ATOM 2340 N N . LYS A 1 289 ? 6.091 -22.755 27.441 1.00 95.69 289 LYS A N 1
ATOM 2341 C CA . LYS A 1 289 ? 4.736 -22.703 26.866 1.00 95.69 289 LYS A CA 1
ATOM 2342 C C . LYS A 1 289 ? 4.299 -24.059 26.318 1.00 95.69 289 LYS A C 1
ATOM 2344 O O . LYS A 1 289 ? 3.169 -24.457 26.558 1.00 95.69 289 LYS A O 1
ATOM 2349 N N . LYS A 1 290 ? 5.198 -24.777 25.638 1.00 95.50 290 LYS A N 1
ATOM 2350 C CA . LYS A 1 290 ? 4.925 -26.126 25.135 1.00 95.50 290 LYS A CA 1
ATOM 2351 C C . LYS A 1 290 ? 4.594 -27.089 26.277 1.00 95.50 290 LYS A C 1
ATOM 2353 O O . LYS A 1 290 ? 3.583 -27.766 26.196 1.00 95.50 290 LYS A O 1
ATOM 2358 N N . ARG A 1 291 ? 5.378 -27.079 27.362 1.00 94.25 291 ARG A N 1
ATOM 2359 C CA . ARG A 1 291 ? 5.101 -27.897 28.556 1.00 94.25 291 ARG A CA 1
ATOM 2360 C C . ARG A 1 291 ? 3.769 -27.537 29.212 1.00 94.25 291 ARG A C 1
ATOM 2362 O O . ARG A 1 291 ? 3.048 -28.426 29.632 1.00 94.25 291 ARG A O 1
ATOM 2369 N N . MET A 1 292 ? 3.432 -26.248 29.299 1.00 94.94 292 MET A N 1
ATOM 2370 C CA . MET A 1 292 ? 2.127 -25.820 29.823 1.00 94.94 292 MET A CA 1
ATOM 2371 C C . MET A 1 292 ? 0.980 -26.344 28.957 1.00 94.94 292 MET A C 1
ATOM 2373 O O . MET A 1 292 ? 0.025 -26.879 29.498 1.00 94.94 292 MET A O 1
ATOM 2377 N N . TYR A 1 293 ? 1.117 -26.268 27.633 1.00 94.69 293 TYR A N 1
ATOM 2378 C CA . TYR A 1 293 ? 0.136 -26.801 26.690 1.00 94.69 293 TYR A CA 1
ATOM 2379 C C . TYR A 1 293 ? 0.012 -28.331 26.769 1.00 94.69 293 TYR A C 1
ATOM 2381 O O . TYR A 1 293 ? -1.091 -28.858 26.806 1.00 94.69 293 TYR A O 1
ATOM 2389 N N . GLU A 1 294 ? 1.130 -29.055 26.861 1.00 93.44 294 GLU A N 1
ATOM 2390 C CA . GLU A 1 294 ? 1.138 -30.508 27.094 1.00 93.44 294 GLU A CA 1
ATOM 2391 C C . GLU A 1 294 ? 0.439 -30.856 28.418 1.00 93.44 294 GLU A C 1
ATOM 2393 O O . GLU A 1 294 ? -0.395 -31.756 28.458 1.00 93.44 294 GLU A O 1
ATOM 2398 N N . ASN A 1 295 ? 0.698 -30.093 29.484 1.00 92.62 295 ASN A N 1
ATOM 2399 C CA . ASN A 1 295 ? 0.020 -30.267 30.767 1.00 92.62 295 ASN A CA 1
ATOM 2400 C C . ASN A 1 295 ? -1.484 -29.962 30.681 1.00 92.62 295 ASN A C 1
ATOM 2402 O O . ASN A 1 295 ? -2.277 -30.651 31.316 1.00 92.62 295 ASN A O 1
ATOM 2406 N N . GLU A 1 296 ? -1.889 -28.937 29.928 1.00 92.12 296 GLU A N 1
ATOM 2407 C CA . GLU A 1 296 ? -3.298 -28.616 29.670 1.00 92.12 296 GLU A CA 1
ATOM 2408 C C . GLU A 1 296 ? -3.991 -29.745 28.900 1.00 92.12 296 GLU A C 1
ATOM 2410 O O . GLU A 1 296 ? -5.076 -30.160 29.295 1.00 92.12 296 GLU A O 1
ATOM 2415 N N . ILE A 1 297 ? -3.338 -30.308 27.877 1.00 92.81 297 ILE A N 1
ATOM 2416 C CA . ILE A 1 297 ? -3.834 -31.491 27.160 1.00 92.81 297 ILE A CA 1
ATOM 2417 C C . ILE A 1 297 ? -3.994 -32.665 28.125 1.00 92.81 297 ILE A C 1
ATOM 2419 O O . ILE A 1 297 ? -5.056 -33.275 28.160 1.00 92.81 297 ILE A O 1
ATOM 2423 N N . HIS A 1 298 ? -2.975 -32.967 28.933 1.00 90.50 298 HIS A N 1
ATOM 2424 C CA . HIS A 1 298 ? -3.027 -34.074 29.891 1.00 90.50 298 HIS A CA 1
ATOM 2425 C C . HIS A 1 298 ? -4.130 -33.886 30.945 1.00 90.50 298 HIS A C 1
ATOM 2427 O O . HIS A 1 298 ? -4.725 -34.868 31.372 1.00 90.50 298 HIS A O 1
ATOM 2433 N N . ARG A 1 299 ? -4.431 -32.642 31.349 1.00 88.88 299 ARG A N 1
ATOM 2434 C CA . ARG A 1 299 ? -5.553 -32.328 32.253 1.00 88.88 299 ARG A CA 1
ATOM 2435 C C . ARG A 1 299 ? -6.926 -32.507 31.610 1.00 88.88 299 ARG A C 1
ATOM 2437 O O . ARG A 1 299 ? -7.876 -32.743 32.337 1.00 88.88 299 ARG A O 1
ATOM 2444 N N . LEU A 1 300 ? -7.036 -32.324 30.296 1.00 83.94 300 LEU A N 1
ATOM 2445 C CA . LEU A 1 300 ? -8.292 -32.443 29.546 1.00 83.94 300 LEU A CA 1
ATOM 2446 C C . LEU A 1 300 ? -8.544 -33.864 29.014 1.00 83.94 300 LEU A C 1
ATOM 2448 O O . LEU A 1 300 ? -9.641 -34.148 28.547 1.00 83.94 300 LEU A O 1
ATOM 2452 N N . SER A 1 301 ? -7.525 -34.729 29.023 1.00 71.75 301 SER A N 1
ATOM 2453 C CA . SER A 1 301 ? -7.582 -36.104 28.504 1.00 71.75 301 SER A CA 1
ATOM 2454 C C . SER A 1 301 ? -7.892 -37.168 29.574 1.00 71.75 301 SER A C 1
ATOM 2456 O O . SER A 1 301 ? -7.944 -38.350 29.231 1.00 71.75 301 SER A O 1
ATOM 2458 N N . PHE A 1 302 ? -8.085 -36.770 30.832 1.00 55.06 302 PHE A N 1
ATOM 2459 C CA . PHE A 1 302 ? -8.583 -37.594 31.941 1.00 55.06 302 PHE A CA 1
ATOM 2460 C C . PHE A 1 302 ? -9.927 -37.042 32.411 1.00 55.06 302 PHE A C 1
ATOM 2462 O O . PHE A 1 302 ? -10.778 -37.866 32.810 1.00 55.06 302 PHE A O 1
#

Radius of gyration: 37.69 Å; Cα contacts (8 Å, |Δi|>4): 41; chains: 1; bounding box: 74×82×103 Å

Mean predicted aligned error: 23.06 Å

pLDDT: mean 74.45, std 18.99, range [26.8, 98.62]

Secondary structure (DSSP, 8-state):
----------SSSGGGHHHH---HHHHHHHHHHHHHHHHHSS-GGGS-HHHH------TT--------TT-S-TTGGGTTSTTS----HHHHHHHHTS---------PPP-----------TTS----TTS------HHHHHHHHHHTT-PPP---TTTT--S--S-SSPPPPGGGSSS--HHHHHHHHHHHHHHHHHHHHHHHHHHHHHSPPTTSPP--HHHHHHHHHBTTB-TTSSS------------------PPP-PPPPPPHHHHHHHHHHHHHHHHHHHHHHHHHHHHHHHHH--

Nearest PDB structures (foldseek):
  8fle-assembly1_NL  TM=4.131E-01  e=6.834E-05  Homo sapiens
  8fl3-assembly1_NL  TM=4.195E-01  e=8.857E-05  Homo sapiens
  8fkz-assembly1_NL  TM=4.168E-01  e=1.488E-04  Homo sapiens
  8fld-assembly1_NL  TM=4.141E-01  e=3.238E-04  Homo sapiens
  8fl4-assembly1_NL  TM=4.063E-01  e=3.238E-04  Homo sapiens

Solvent-accessible surface area (backbone atoms only — not comparable to full-atom values): 20296 Å² total; per-residue (Å²): 136,83,84,71,77,81,72,89,63,61,84,88,47,77,85,37,54,79,74,63,62,82,54,64,67,60,50,53,51,52,47,53,51,51,52,38,30,71,76,66,70,48,53,76,89,78,53,56,63,75,84,77,48,82,81,84,77,66,92,77,71,81,69,74,82,68,74,58,91,75,75,66,63,69,69,77,62,63,80,77,68,88,83,74,81,83,65,50,75,69,53,52,52,56,65,70,64,53,81,75,82,73,74,80,78,73,74,74,77,73,87,75,70,75,72,71,77,78,76,83,52,90,81,59,73,81,73,52,92,81,59,80,67,75,84,64,51,68,68,58,53,49,47,53,26,56,74,71,67,65,58,80,78,86,76,62,85,68,78,81,58,81,88,65,92,66,71,96,67,84,79,78,62,68,32,74,48,98,80,43,57,69,65,43,34,51,52,48,50,50,53,54,48,53,56,50,49,53,51,49,51,52,50,50,49,52,52,57,71,68,48,78,58,91,88,54,79,73,90,42,72,68,56,54,48,49,58,69,44,59,85,72,62,70,86,81,72,82,77,78,87,81,92,81,84,90,84,93,78,93,74,92,77,81,83,74,78,79,75,78,83,70,77,76,77,79,49,72,66,59,52,52,52,54,51,51,51,54,52,51,51,51,51,53,53,50,52,52,52,49,54,52,51,52,51,51,50,59,66,71,74,112

Organism: Trichinella britovi (NCBI:txid45882)

Foldseek 3Di:
DDPDDQPPFDPPDPVRPVVNDDCVVVVVVVVVQVVCCVPPVHHPVPDDVVVVDDDPPPPPPPVVPPPPPPPPPVVVVVPDDPPPDPDPPVRVVVVVPPPPPPPPPPPDPPPPPPPPPPPPDPPPPCPPPPPPPPPPPVVNVVVVCVVVVVDDDDDDPCPPDDPDPDDPDDDDQQLVDPDHDPVSVVVVVVVVVVVVVVVVVVVVVVVVVVDDPPPDPDCDPVNVVVVVCVVVDDPPPPPDDDDDDDDDDDDDDDPDPDDPPDDPPDDPVRVVVVVVVVVVVVVVVVVVVVVVVVVVVVVVVD

Sequence (302 aa):
MNKTSARKISRRKKKYWRKGANISDVETFLDDVREQERLHGCQLHLKKDEDLFEIDKTPGSTADFSIKANDFDSQTASQSVKARNRLSRKQLKKLQSVPVRRKKYRRKKSEICFSKRTFYDIWETPVSKNAETPELDDSLVEHYLRETKKLPVKVPNTRNIIVSTCPHVESPHEGTSYNPTEEAHQDLLIKAYEEEKTKLEANVWAQNAMKVPKSEPMATEESRLKEMMQGLVDESDADGGGVSSDDEASVEEKVQKRKAVCEKRKTVAQRKRKLNLKKAEQRKCFEKKKRMYENEIHRLSF